Protein AF-A0A662GHU5-F1 (afdb_monomer)

Nearest PDB structures (foldseek):
  5odr-assembly1_A  TM=9.672E-01  e=9.148E-33  Methanothermococcus thermolithotrophicus DSM 2095
  7bke-assembly1_a  TM=9.612E-01  e=6.050E-29  Methanospirillum hungatei JF-1
  7bkd-assembly1_a  TM=9.525E-01  e=3.594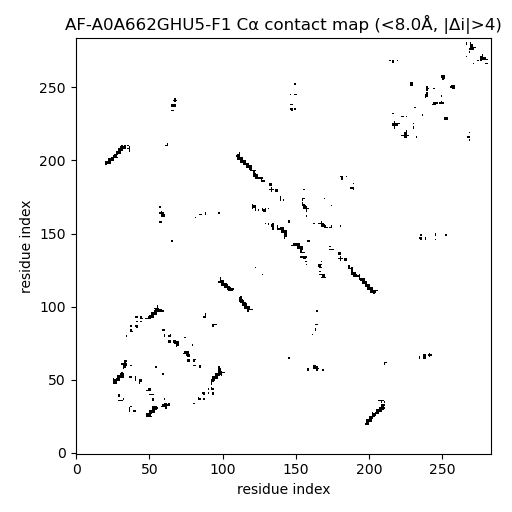E-27  Methanospirillum hungatei JF-1
  1vrq-assembly1_A  TM=7.433E-01  e=7.687E-07  Corynebacterium sp. U-96
  2gah-assembly1_A  TM=7.415E-01  e=1.052E-06  Stenotrophomonas maltophilia

Structure (mmCIF, N/CA/C/O backbone):
data_AF-A0A662GHU5-F1
#
_entry.id   AF-A0A662GHU5-F1
#
loop_
_atom_site.group_PDB
_atom_site.id
_atom_site.type_symbol
_atom_site.label_atom_id
_atom_site.label_alt_id
_atom_site.label_comp_id
_atom_site.label_asym_id
_atom_site.label_entity_id
_atom_site.label_seq_id
_atom_site.pdbx_PDB_ins_code
_atom_site.Cartn_x
_atom_site.Cartn_y
_atom_site.Cartn_z
_atom_site.occupancy
_atom_site.B_iso_or_equiv
_atom_site.auth_seq_id
_atom_site.auth_comp_id
_atom_site.auth_asym_id
_atom_site.auth_atom_id
_atom_site.pdbx_PDB_model_num
ATOM 1 N N . MET A 1 1 ? -70.897 19.457 32.099 1.00 35.72 1 MET A N 1
ATOM 2 C CA . MET A 1 1 ? -71.235 20.567 31.190 1.00 35.72 1 MET A CA 1
ATOM 3 C C . MET A 1 1 ? -69.920 21.210 30.793 1.00 35.72 1 MET A C 1
ATOM 5 O O . MET A 1 1 ? -69.272 21.729 31.679 1.00 35.72 1 MET A O 1
ATOM 9 N N . PHE A 1 2 ? -69.531 21.021 29.527 1.00 29.91 2 PHE A N 1
ATOM 10 C CA . PHE A 1 2 ? -68.601 21.801 28.696 1.00 29.91 2 PHE A CA 1
ATOM 11 C C . PHE A 1 2 ? -67.247 22.280 29.292 1.00 29.91 2 PHE A C 1
ATOM 13 O O . PHE A 1 2 ? -67.211 22.864 30.355 1.00 29.91 2 PHE A O 1
ATOM 20 N N . SER A 1 3 ? -66.064 22.183 28.680 1.00 26.23 3 SER A N 1
ATOM 21 C CA . SER A 1 3 ? -65.610 21.941 27.303 1.00 26.23 3 SER A CA 1
ATOM 22 C C . SER A 1 3 ? -64.493 22.958 27.022 1.00 26.23 3 SER A C 1
ATOM 24 O O . SER A 1 3 ? -64.678 24.145 27.259 1.00 26.23 3 SER A O 1
ATOM 26 N N . LEU A 1 4 ? -63.410 22.469 26.413 1.00 28.84 4 LEU A N 1
ATOM 27 C CA . LEU A 1 4 ? -62.528 23.169 25.468 1.00 28.84 4 LEU A CA 1
ATOM 28 C C . LEU A 1 4 ? -61.639 24.315 25.986 1.00 28.84 4 LEU A C 1
ATOM 30 O O . LEU A 1 4 ? -62.011 25.482 25.966 1.00 28.84 4 LEU A O 1
ATOM 34 N N . TYR A 1 5 ? -60.366 23.977 26.209 1.00 27.11 5 TYR A N 1
ATOM 35 C CA . TYR A 1 5 ? -59.253 24.830 25.784 1.00 27.11 5 TYR A CA 1
ATOM 36 C C . TYR A 1 5 ? -58.384 24.063 24.773 1.00 27.11 5 TYR A C 1
ATOM 38 O O . TYR A 1 5 ? -57.754 23.057 25.087 1.00 27.11 5 TYR A O 1
ATOM 46 N N . LYS A 1 6 ? -58.399 24.542 23.532 1.00 30.05 6 LYS A N 1
ATOM 47 C CA . LYS A 1 6 ? -57.459 24.305 22.422 1.00 30.05 6 LYS A CA 1
ATOM 48 C C . LYS A 1 6 ? -57.618 25.523 21.489 1.00 30.05 6 LYS A C 1
ATOM 50 O O . LYS A 1 6 ? -58.703 26.099 21.479 1.00 30.05 6 LYS A O 1
ATOM 55 N N . PRO A 1 7 ? -56.701 25.797 20.551 1.00 47.34 7 PRO A N 1
ATOM 56 C CA . PRO A 1 7 ? -55.232 25.726 20.590 1.00 47.34 7 PRO A CA 1
ATOM 57 C C . PRO A 1 7 ? -54.607 26.976 19.915 1.00 47.34 7 PRO A C 1
ATOM 59 O O . PRO A 1 7 ? -55.284 27.630 19.137 1.00 47.34 7 PRO A O 1
ATOM 62 N N . ILE A 1 8 ? -53.305 27.250 20.059 1.00 30.28 8 ILE A N 1
ATOM 63 C CA . ILE A 1 8 ? -52.526 27.830 18.942 1.00 30.28 8 ILE A CA 1
ATOM 64 C C . ILE A 1 8 ? -51.157 27.148 18.921 1.00 30.28 8 ILE A C 1
ATOM 66 O O . ILE A 1 8 ? -50.312 27.356 19.786 1.00 30.28 8 ILE A O 1
ATOM 70 N N . TYR A 1 9 ? -50.988 26.283 17.925 1.00 30.25 9 TYR A N 1
ATOM 71 C CA . TYR A 1 9 ? -49.719 25.699 17.522 1.00 30.25 9 TYR A CA 1
ATOM 72 C C . TYR A 1 9 ? -48.946 26.736 16.700 1.00 30.25 9 TYR A C 1
ATOM 74 O O . TYR A 1 9 ? -49.426 27.159 15.653 1.00 30.25 9 TYR A O 1
ATOM 82 N N . SER A 1 10 ? -47.726 27.071 17.110 1.00 27.69 10 SER A N 1
ATOM 83 C CA . SER A 1 10 ? -46.693 27.562 16.194 1.00 27.69 10 SER A CA 1
ATOM 84 C C . SER A 1 10 ? -45.567 26.535 16.178 1.00 27.69 10 SER A C 1
ATOM 86 O O . SER A 1 10 ? -44.642 26.558 16.987 1.00 27.69 10 SER A O 1
ATOM 88 N N . ILE A 1 11 ? -45.722 25.570 15.280 1.00 32.91 11 ILE A N 1
ATOM 89 C CA . ILE A 1 11 ? -44.720 24.569 14.948 1.00 32.91 11 ILE A CA 1
ATOM 90 C C . ILE A 1 11 ? -43.638 25.276 14.123 1.00 32.91 11 ILE A C 1
ATOM 92 O O . ILE A 1 11 ? -43.884 25.660 12.982 1.00 32.91 11 ILE A O 1
ATOM 96 N N . ILE A 1 12 ? -42.441 25.428 14.687 1.00 29.89 12 ILE A N 1
ATOM 97 C CA . ILE A 1 12 ? -41.233 25.758 13.927 1.00 29.89 12 ILE A CA 1
ATOM 98 C C . ILE A 1 12 ? -40.472 24.446 13.738 1.00 29.89 12 ILE A C 1
ATOM 100 O O . ILE A 1 12 ? -39.812 23.949 14.648 1.00 29.89 12 ILE A O 1
ATOM 104 N N . TRP A 1 13 ? -40.610 23.861 12.547 1.00 25.66 13 TRP A N 1
ATOM 105 C CA . TRP A 1 13 ? -39.767 22.764 12.078 1.00 25.66 13 TRP A CA 1
ATOM 106 C C . TRP A 1 13 ? -38.363 23.309 11.807 1.00 25.66 13 TRP A C 1
ATOM 108 O O . TRP A 1 13 ? -38.078 23.803 10.717 1.00 25.66 13 TRP A O 1
ATOM 118 N N . VAL A 1 14 ? -37.464 23.219 12.787 1.00 28.88 14 VAL A N 1
ATOM 119 C CA . VAL A 1 14 ? -36.028 23.319 12.507 1.00 28.88 14 VAL A CA 1
ATOM 120 C C . VAL A 1 14 ? -35.615 21.995 11.871 1.00 28.88 14 VAL A C 1
ATOM 122 O O . VAL A 1 14 ? -35.465 20.982 12.552 1.00 28.88 14 VAL A O 1
ATOM 125 N N . PHE A 1 15 ? -35.481 22.002 10.544 1.00 30.55 15 PHE A N 1
ATOM 126 C CA . PHE A 1 15 ? -34.864 20.930 9.766 1.00 30.55 15 PHE A CA 1
ATOM 127 C C . PHE A 1 15 ? -33.426 20.722 10.256 1.00 30.55 15 PHE A C 1
ATOM 129 O O . PHE A 1 15 ? -32.483 21.368 9.798 1.00 30.55 15 PHE A O 1
ATOM 136 N N . LYS A 1 16 ? -33.249 19.814 11.216 1.00 28.16 16 LYS A N 1
ATOM 137 C CA . LYS A 1 16 ? -31.940 19.280 11.569 1.00 28.16 16 LYS A CA 1
ATOM 138 C C . LYS A 1 16 ? -31.568 18.313 10.450 1.00 28.16 16 LYS A C 1
ATOM 140 O O . LYS A 1 16 ? -32.104 17.212 10.370 1.00 28.16 16 LYS A O 1
ATOM 145 N N . TRP A 1 17 ? -30.696 18.760 9.551 1.00 29.91 17 TRP A N 1
ATOM 146 C CA . TRP A 1 17 ? -29.981 17.884 8.632 1.00 29.91 17 TRP A CA 1
ATOM 147 C C . TRP A 1 17 ? -29.150 16.916 9.477 1.00 29.91 17 TRP A C 1
ATOM 149 O O . TRP A 1 17 ? -28.044 17.233 9.904 1.00 29.91 17 TRP A O 1
ATOM 159 N N . VAL A 1 18 ? -29.722 15.758 9.799 1.00 30.73 18 VAL A N 1
ATOM 160 C CA . VAL A 1 18 ? -29.000 14.661 10.435 1.00 30.73 18 VAL A CA 1
ATOM 161 C C . VAL A 1 18 ? -28.178 14.003 9.334 1.00 30.73 18 VAL A C 1
ATOM 163 O O . VAL A 1 18 ? -28.634 13.083 8.660 1.00 30.73 18 VAL A O 1
ATOM 166 N N . PHE A 1 19 ? -26.961 14.504 9.122 1.00 37.12 19 PHE A N 1
ATOM 167 C CA . PHE A 1 19 ? -25.900 13.628 8.647 1.00 37.12 19 PHE A CA 1
ATOM 168 C C . PHE A 1 19 ? -25.764 12.538 9.710 1.00 37.12 19 PHE A C 1
ATOM 170 O O . PHE A 1 19 ? -25.450 12.830 10.862 1.00 37.12 19 PHE A O 1
ATOM 177 N N . ILE A 1 20 ? -26.101 11.301 9.353 1.00 40.88 20 ILE A N 1
ATOM 178 C CA . ILE A 1 20 ? -25.904 10.138 10.217 1.00 40.88 20 ILE A CA 1
ATOM 179 C C . ILE A 1 20 ? -24.389 9.943 10.323 1.00 40.88 20 ILE A C 1
ATOM 181 O O . ILE A 1 20 ? -23.779 9.276 9.493 1.00 40.88 20 ILE A O 1
ATOM 185 N N . MET A 1 21 ? -23.765 10.606 11.295 1.00 50.09 21 MET A N 1
ATOM 186 C CA . MET A 1 21 ? -22.381 10.351 11.671 1.00 50.09 21 MET A CA 1
ATOM 187 C C . MET A 1 21 ? -22.370 9.046 12.466 1.00 50.09 21 MET A C 1
ATOM 189 O O . MET A 1 21 ? -22.954 8.966 13.544 1.00 50.09 21 MET A O 1
ATOM 193 N N . ASN A 1 22 ? -21.748 8.003 11.918 1.00 61.28 22 ASN A N 1
ATOM 194 C CA . ASN A 1 22 ? -21.471 6.790 12.681 1.00 61.28 22 ASN A CA 1
ATOM 195 C C . ASN A 1 22 ? -20.338 7.103 13.665 1.00 61.28 22 ASN A C 1
ATOM 197 O O . ASN A 1 22 ? -19.181 7.193 13.257 1.00 61.28 22 ASN A O 1
ATOM 201 N N . GLU A 1 23 ? -20.669 7.278 14.941 1.00 74.69 23 GLU A N 1
ATOM 202 C CA . GLU A 1 23 ? -19.679 7.389 16.012 1.00 74.69 23 GLU A CA 1
ATOM 203 C C . GLU A 1 23 ? -19.180 5.993 16.404 1.00 74.69 23 GLU A C 1
ATOM 205 O O . GLU A 1 23 ? -19.959 5.094 16.733 1.00 74.69 23 GLU A O 1
ATOM 210 N N . LEU A 1 24 ? -17.864 5.792 16.340 1.00 89.25 24 LEU A N 1
ATOM 211 C CA . LEU A 1 24 ? -17.202 4.558 16.756 1.00 89.25 24 LEU A CA 1
ATOM 212 C C . LEU A 1 24 ? -16.369 4.822 18.007 1.00 89.25 24 LEU A C 1
ATOM 214 O O . LEU A 1 24 ? -15.546 5.727 18.018 1.00 89.25 24 LEU A O 1
ATOM 218 N N . ILE A 1 25 ? -16.537 3.994 19.038 1.00 92.19 25 ILE A N 1
ATOM 219 C CA . ILE A 1 25 ? -15.783 4.106 20.292 1.00 92.19 25 ILE A CA 1
ATOM 220 C C . ILE A 1 25 ? -14.863 2.895 20.434 1.00 92.19 25 ILE A C 1
ATOM 222 O O . ILE A 1 25 ? -15.327 1.749 20.422 1.00 92.19 25 ILE A O 1
ATOM 226 N N . CYS A 1 26 ? -13.572 3.138 20.637 1.00 96.00 26 CYS A N 1
ATOM 227 C CA . CYS A 1 26 ? -12.569 2.103 20.882 1.00 96.00 26 CYS A CA 1
ATOM 228 C C . CYS A 1 26 ? -11.588 2.509 21.990 1.00 96.00 26 CYS A C 1
ATOM 230 O O . CYS A 1 26 ? -11.608 3.633 22.485 1.00 96.00 26 CYS A O 1
ATOM 232 N N . ASP A 1 27 ? -10.727 1.583 22.408 1.00 97.94 27 ASP A N 1
ATOM 233 C CA . ASP A 1 27 ? -9.691 1.893 23.393 1.00 97.94 27 ASP A CA 1
ATOM 234 C C . ASP A 1 27 ? -8.486 2.551 22.717 1.00 97.94 27 ASP A C 1
ATOM 236 O O . ASP A 1 27 ? -7.998 3.575 23.201 1.00 97.94 27 ASP A O 1
ATOM 240 N N . VAL A 1 28 ? -8.052 2.019 21.569 1.00 98.38 28 VAL A N 1
ATOM 241 C CA . VAL A 1 28 ? -6.885 2.522 20.833 1.00 98.38 28 VAL A CA 1
ATOM 242 C C . VAL A 1 28 ? -7.162 2.604 19.334 1.00 98.38 28 VAL A C 1
ATOM 244 O O . VAL A 1 28 ? -7.702 1.671 18.738 1.00 98.38 28 VAL A O 1
ATOM 247 N N . VAL A 1 29 ? -6.735 3.700 18.709 1.00 98.56 29 VAL A N 1
ATOM 248 C CA . VAL A 1 29 ? -6.634 3.814 17.247 1.00 98.56 29 VAL A CA 1
ATOM 249 C C . VAL A 1 29 ? -5.182 3.652 16.826 1.00 98.56 29 VAL A C 1
ATOM 251 O O . VAL A 1 29 ? -4.293 4.296 17.380 1.00 98.56 29 VAL A O 1
ATOM 254 N N . VAL A 1 30 ? -4.935 2.830 15.812 1.00 98.81 30 VAL A N 1
ATOM 255 C CA . VAL A 1 30 ? -3.625 2.704 15.169 1.00 98.81 30 VAL A CA 1
ATOM 256 C C . VAL A 1 30 ? -3.725 3.271 13.756 1.00 98.81 30 VAL A C 1
ATOM 258 O O . VAL A 1 30 ? -4.559 2.832 12.969 1.00 98.81 30 VAL A O 1
ATOM 261 N N . ILE A 1 31 ? -2.895 4.263 13.431 1.00 98.62 31 ILE A N 1
ATOM 262 C CA . ILE A 1 31 ? -2.877 4.935 12.126 1.00 98.62 31 ILE A CA 1
ATOM 263 C C . ILE A 1 31 ? -1.700 4.407 11.305 1.00 98.62 31 ILE A C 1
ATOM 265 O O . ILE A 1 31 ? -0.553 4.764 11.567 1.00 98.62 31 ILE A O 1
ATOM 269 N N . GLY A 1 32 ? -1.995 3.594 10.294 1.00 98.44 32 GLY A N 1
ATOM 270 C CA . GLY A 1 32 ? -1.039 2.970 9.381 1.00 98.44 32 GLY A CA 1
ATOM 271 C C . GLY A 1 32 ? -1.026 1.448 9.518 1.00 98.44 32 GLY A C 1
ATOM 272 O O . GLY A 1 32 ? -0.595 0.904 10.528 1.00 98.44 32 GLY A O 1
ATOM 273 N N . GLY A 1 33 ? -1.452 0.748 8.472 1.00 98.00 33 GLY A N 1
ATOM 274 C CA . GLY A 1 33 ? -1.543 -0.708 8.369 1.00 98.00 33 GLY A CA 1
ATOM 275 C C . GLY A 1 33 ? -0.278 -1.383 7.840 1.00 98.00 33 GLY A C 1
ATOM 276 O O . GLY A 1 33 ? -0.366 -2.435 7.211 1.00 98.00 33 GLY A O 1
ATOM 277 N N . GLY A 1 34 ? 0.901 -0.793 8.052 1.00 97.81 34 GLY A N 1
ATOM 278 C CA . GLY A 1 34 ? 2.181 -1.469 7.820 1.00 97.81 34 GLY A CA 1
ATOM 279 C C . GLY A 1 34 ? 2.515 -2.475 8.926 1.00 97.81 34 GLY A C 1
ATOM 280 O O . GLY A 1 34 ? 1.799 -2.573 9.918 1.00 97.81 34 GLY A O 1
ATOM 281 N N . ILE A 1 35 ? 3.641 -3.188 8.800 1.00 97.62 35 ILE A N 1
ATOM 282 C CA . ILE A 1 35 ? 4.048 -4.219 9.777 1.00 97.62 35 ILE A CA 1
ATOM 283 C C . ILE A 1 35 ? 4.085 -3.705 11.228 1.00 97.62 35 ILE A C 1
ATOM 285 O O . ILE A 1 35 ? 3.655 -4.410 12.135 1.00 97.62 35 ILE A O 1
ATOM 289 N N . ALA A 1 36 ? 4.511 -2.454 11.442 1.00 98.38 36 ALA A N 1
ATOM 290 C CA . ALA A 1 36 ? 4.537 -1.828 12.763 1.00 98.38 36 ALA A CA 1
ATOM 291 C C . ALA A 1 36 ? 3.129 -1.635 13.352 1.00 98.38 36 ALA A C 1
ATOM 293 O O . ALA A 1 36 ? 2.890 -1.989 14.504 1.00 98.38 36 ALA A O 1
ATOM 294 N N . GLY A 1 37 ? 2.186 -1.108 12.566 1.00 98.56 37 GLY A N 1
ATOM 295 C CA . GLY A 1 37 ? 0.814 -0.892 13.027 1.00 98.56 37 GLY A CA 1
ATOM 296 C C . GLY A 1 37 ? 0.017 -2.187 13.161 1.00 98.56 37 GLY A C 1
ATOM 297 O O . GLY A 1 37 ? -0.765 -2.326 14.099 1.00 98.56 37 GLY A O 1
ATOM 298 N N . ILE A 1 38 ? 0.268 -3.168 12.287 1.00 98.62 38 ILE A N 1
ATOM 299 C CA . ILE A 1 38 ? -0.276 -4.527 12.411 1.00 98.62 38 ILE A CA 1
ATOM 300 C C . ILE A 1 38 ? 0.174 -5.147 13.737 1.00 98.62 38 ILE A C 1
ATOM 302 O O . ILE A 1 38 ? -0.669 -5.597 14.509 1.00 98.62 38 ILE A O 1
ATOM 306 N N . GLN A 1 39 ? 1.478 -5.120 14.035 1.00 98.56 39 GLN A N 1
ATOM 307 C CA . GLN A 1 39 ? 2.011 -5.693 15.272 1.00 98.56 39 GLN A CA 1
ATOM 308 C C . GLN A 1 39 ? 1.461 -4.975 16.511 1.00 98.56 39 GLN A C 1
ATOM 310 O O . GLN A 1 39 ? 0.955 -5.632 17.415 1.00 98.56 39 GLN A O 1
ATOM 315 N N . ALA A 1 40 ? 1.462 -3.637 16.518 1.00 98.69 40 ALA A N 1
ATOM 316 C CA . ALA A 1 40 ? 0.889 -2.857 17.615 1.00 98.69 40 ALA A CA 1
ATOM 317 C C . ALA A 1 40 ? -0.596 -3.185 17.848 1.00 98.69 40 ALA A C 1
ATOM 319 O O . ALA A 1 40 ? -1.036 -3.305 18.990 1.00 98.69 40 ALA A O 1
ATOM 320 N N . SER A 1 41 ? -1.365 -3.362 16.769 1.00 98.75 41 SER A N 1
ATOM 321 C CA . SER A 1 41 ? -2.781 -3.726 16.857 1.00 98.75 41 SER A CA 1
ATOM 322 C C . SER A 1 41 ? -2.973 -5.119 17.447 1.00 98.75 41 SER A C 1
ATOM 324 O O . SER A 1 41 ? -3.828 -5.286 18.310 1.00 98.75 41 SER A O 1
ATOM 326 N N . LEU A 1 42 ? -2.177 -6.100 17.012 1.00 98.75 42 LEU A N 1
ATOM 327 C CA . LEU A 1 42 ? -2.225 -7.470 17.527 1.00 98.75 42 LEU A CA 1
ATOM 328 C C . LEU A 1 42 ? -1.875 -7.528 19.015 1.00 98.75 42 LEU A C 1
ATOM 330 O O . LEU A 1 42 ? -2.619 -8.124 19.789 1.00 98.75 42 LEU A O 1
ATOM 334 N N . ASP A 1 43 ? -0.794 -6.871 19.432 1.00 98.69 43 ASP A N 1
ATOM 335 C CA . ASP A 1 43 ? -0.354 -6.886 20.830 1.00 98.69 43 ASP A CA 1
ATOM 336 C C . ASP A 1 43 ? -1.412 -6.274 21.758 1.00 98.69 43 ASP A C 1
ATOM 338 O O . ASP A 1 43 ? -1.772 -6.869 22.773 1.00 98.69 43 ASP A O 1
ATOM 342 N N . LEU A 1 44 ? -1.982 -5.126 21.377 1.00 98.62 44 LEU A N 1
ATOM 343 C CA . LEU A 1 44 ? -3.061 -4.482 22.132 1.00 98.62 44 LEU A CA 1
ATOM 344 C C . LEU A 1 44 ? -4.338 -5.329 22.159 1.00 98.62 44 LEU A C 1
ATOM 346 O O . LEU A 1 44 ? -4.990 -5.455 23.196 1.00 98.62 44 LEU A O 1
ATOM 350 N N . ALA A 1 45 ? -4.700 -5.926 21.029 1.00 98.44 45 ALA A N 1
ATOM 351 C CA . AL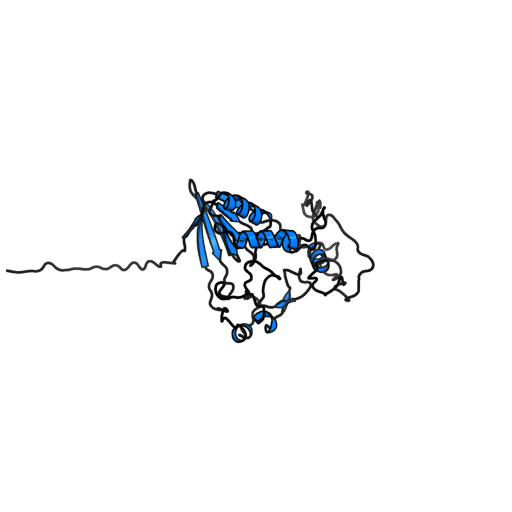A A 1 45 ? -5.910 -6.722 20.917 1.00 98.44 45 ALA A CA 1
ATOM 352 C C . ALA A 1 45 ? -5.829 -8.037 21.710 1.00 98.44 45 ALA A C 1
ATOM 354 O O . ALA A 1 45 ? -6.830 -8.439 22.311 1.00 98.44 45 ALA A O 1
ATOM 355 N N . ASN A 1 46 ? -4.638 -8.643 21.781 1.00 98.31 46 ASN A N 1
ATOM 356 C CA . ASN A 1 46 ? -4.325 -9.799 22.628 1.00 98.31 46 ASN A CA 1
ATOM 357 C C . ASN A 1 46 ? -4.369 -9.457 24.128 1.00 98.31 46 ASN A C 1
ATOM 359 O O . ASN A 1 46 ? -4.655 -10.320 24.955 1.00 98.31 46 ASN A O 1
ATOM 363 N N . MET A 1 47 ? -4.158 -8.188 24.489 1.00 98.06 47 MET A N 1
ATOM 364 C CA . MET A 1 47 ? -4.394 -7.661 25.840 1.00 98.06 47 MET A CA 1
ATOM 365 C C . MET A 1 47 ? -5.868 -7.287 26.096 1.00 98.06 47 MET A C 1
ATOM 367 O O . MET A 1 47 ? -6.175 -6.665 27.111 1.00 98.06 47 MET A O 1
ATOM 371 N N . ASN A 1 48 ? -6.789 -7.676 25.205 1.00 97.62 48 ASN 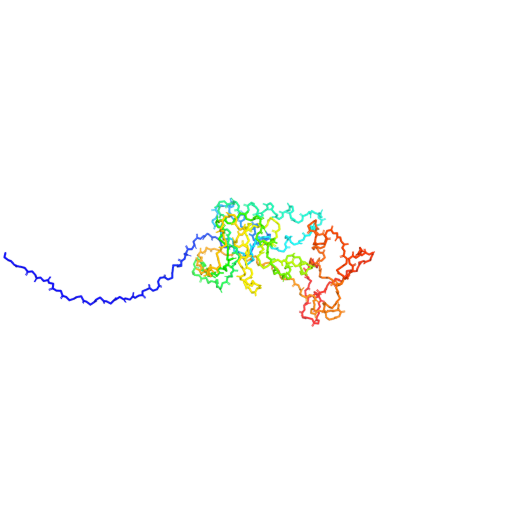A N 1
ATOM 372 C CA . ASN A 1 48 ? -8.226 -7.381 25.253 1.00 97.62 48 ASN A CA 1
ATOM 373 C C . ASN A 1 48 ? -8.615 -5.900 25.093 1.00 97.62 48 ASN A C 1
ATOM 375 O O . ASN A 1 48 ? -9.727 -5.515 25.461 1.00 97.62 48 ASN A O 1
ATOM 379 N N . TYR A 1 49 ? -7.760 -5.065 24.499 1.00 98.25 49 TYR A N 1
ATOM 380 C CA . TYR A 1 49 ? -8.173 -3.723 24.079 1.00 98.25 49 TYR A CA 1
ATOM 381 C C . TYR A 1 49 ? -8.929 -3.772 22.751 1.00 98.25 49 TYR A C 1
ATOM 383 O O . TYR A 1 49 ? -8.553 -4.509 21.839 1.00 98.25 49 TYR A O 1
ATOM 391 N N . ARG A 1 50 ? -9.972 -2.946 22.605 1.00 98.31 50 ARG A N 1
ATOM 392 C CA . ARG A 1 50 ? -10.650 -2.758 21.315 1.00 98.31 50 ARG A CA 1
ATOM 393 C C . ARG A 1 50 ? -9.827 -1.812 20.455 1.00 98.31 50 ARG A C 1
ATOM 395 O O . ARG A 1 50 ? -9.655 -0.645 20.817 1.00 98.31 50 ARG A O 1
ATOM 402 N N . VAL A 1 51 ? -9.358 -2.305 19.316 1.00 98.69 51 VAL A N 1
ATOM 403 C CA . VAL A 1 51 ? -8.470 -1.572 18.414 1.00 98.69 51 VAL A CA 1
ATOM 404 C C . VAL A 1 51 ? -9.174 -1.276 17.097 1.00 98.69 51 VAL A C 1
ATOM 406 O O . VAL A 1 51 ? -9.787 -2.158 16.494 1.00 98.69 51 VAL A O 1
ATOM 409 N N . ILE A 1 52 ? -9.048 -0.040 16.617 1.00 98.69 52 ILE A N 1
ATOM 410 C CA . ILE A 1 52 ? -9.360 0.303 15.227 1.00 98.69 52 ILE A CA 1
ATOM 411 C C . ILE A 1 52 ? -8.047 0.562 14.488 1.00 98.69 52 ILE A C 1
ATOM 413 O O . ILE A 1 52 ? -7.302 1.475 14.843 1.00 98.69 52 ILE A O 1
ATOM 417 N N . LEU A 1 53 ? -7.775 -0.234 13.453 1.00 98.75 53 LEU A N 1
ATOM 418 C CA . LEU A 1 53 ? -6.618 -0.067 12.575 1.00 98.75 53 LEU A CA 1
ATOM 419 C C . LEU A 1 53 ? -7.041 0.692 11.316 1.00 98.75 53 LEU A C 1
ATOM 421 O O . LEU A 1 53 ? -7.848 0.199 10.528 1.00 98.75 53 LEU A O 1
ATOM 425 N N . LEU A 1 54 ? -6.487 1.886 11.131 1.00 98.69 54 LEU A N 1
ATOM 426 C CA . LEU A 1 54 ? -6.758 2.772 10.005 1.00 98.69 54 LEU A CA 1
ATOM 427 C C . LEU A 1 54 ? -5.646 2.660 8.958 1.00 98.69 54 LEU A C 1
ATOM 429 O O . LEU A 1 54 ? -4.476 2.848 9.278 1.00 98.69 54 LEU A O 1
ATOM 433 N N . GLU A 1 55 ? -6.001 2.420 7.698 1.00 98.50 55 GLU A N 1
ATOM 434 C CA . GLU A 1 55 ? -5.059 2.346 6.576 1.00 98.50 55 GLU A CA 1
ATOM 435 C C . GLU A 1 55 ? -5.537 3.206 5.404 1.00 98.50 55 GLU A C 1
ATOM 437 O O . GLU A 1 55 ? -6.683 3.107 4.960 1.00 98.50 55 GLU A O 1
ATOM 442 N N . SER A 1 56 ? -4.651 4.057 4.886 1.00 97.62 56 SER A N 1
ATOM 443 C CA . SER A 1 56 ? -4.994 4.992 3.813 1.00 97.62 56 SER A CA 1
ATOM 444 C C . SER A 1 56 ? -5.111 4.318 2.445 1.00 97.62 56 SER A C 1
ATOM 446 O O . SER A 1 56 ? -5.904 4.743 1.599 1.00 97.62 56 SER A O 1
ATOM 448 N N . SER A 1 57 ? -4.357 3.243 2.239 1.00 97.19 57 SER A N 1
ATOM 449 C CA . SER A 1 57 ? -4.367 2.403 1.045 1.00 97.19 57 SER A CA 1
ATOM 450 C C . SER A 1 57 ? -5.555 1.432 1.056 1.00 97.19 57 SER A C 1
ATOM 452 O O . SER A 1 57 ? -6.170 1.196 2.098 1.00 97.19 57 SER A O 1
ATOM 454 N N . PRO A 1 58 ? -5.893 0.793 -0.078 1.00 97.38 58 PRO A N 1
ATOM 455 C CA . PRO A 1 58 ? -6.993 -0.165 -0.114 1.00 97.38 58 PRO A CA 1
ATOM 456 C C . PRO A 1 58 ? -6.686 -1.529 0.532 1.00 97.38 58 PRO A C 1
ATOM 458 O O . PRO A 1 58 ? -7.538 -2.412 0.501 1.00 97.38 58 PRO A O 1
ATOM 461 N N . SER A 1 59 ? -5.501 -1.727 1.109 1.00 97.69 59 SER A N 1
ATOM 462 C CA . SER A 1 59 ? -5.121 -2.943 1.832 1.00 97.69 59 SER A CA 1
ATOM 463 C C . SER A 1 59 ? -4.064 -2.623 2.879 1.00 97.69 59 SER A C 1
ATOM 465 O O . SER A 1 59 ? -3.216 -1.762 2.646 1.00 97.69 59 SER A O 1
ATOM 467 N N . ILE A 1 60 ? -4.069 -3.368 3.985 1.00 98.19 60 ILE A N 1
ATOM 468 C CA . ILE A 1 60 ? -2.943 -3.405 4.926 1.00 98.19 60 ILE A CA 1
ATOM 469 C C . ILE A 1 60 ? -1.749 -4.163 4.315 1.00 98.19 60 ILE A C 1
ATOM 471 O O . ILE A 1 60 ? -1.876 -4.804 3.269 1.00 98.19 60 ILE A O 1
ATOM 475 N N . GLY A 1 61 ? -0.587 -4.077 4.961 1.00 96.00 61 GLY A N 1
ATOM 476 C CA . GLY A 1 61 ? 0.685 -4.693 4.559 1.00 96.00 61 GLY A CA 1
ATOM 477 C C . GLY A 1 61 ? 1.829 -3.677 4.444 1.00 96.00 61 GLY A C 1
ATOM 478 O O . GLY A 1 61 ? 2.988 -3.999 4.718 1.00 96.00 61 GLY A O 1
ATOM 479 N N . GLY A 1 62 ? 1.507 -2.422 4.112 1.00 95.25 62 GLY A N 1
ATOM 480 C CA . GLY A 1 62 ? 2.472 -1.327 3.984 1.00 95.25 62 GLY A CA 1
ATOM 481 C C . GLY A 1 62 ? 3.574 -1.612 2.959 1.00 95.25 62 GLY A C 1
ATOM 482 O O . GLY A 1 62 ? 3.363 -2.303 1.969 1.00 95.25 62 GLY A O 1
ATOM 483 N N . LYS A 1 63 ? 4.782 -1.084 3.188 1.00 94.44 63 LYS A N 1
ATOM 484 C CA . LYS A 1 63 ? 5.914 -1.272 2.262 1.00 94.44 63 LYS A CA 1
ATOM 485 C C . LYS A 1 63 ? 6.528 -2.673 2.314 1.00 94.44 63 LYS A C 1
ATOM 487 O O . LYS A 1 63 ? 7.153 -3.085 1.349 1.00 94.44 63 LYS A O 1
ATOM 492 N N . MET A 1 64 ? 6.334 -3.424 3.398 1.00 94.25 64 MET A N 1
ATOM 493 C CA . MET A 1 64 ? 6.930 -4.757 3.541 1.00 94.25 64 MET A CA 1
ATOM 494 C C . MET A 1 64 ? 6.391 -5.746 2.499 1.00 94.25 64 MET A C 1
ATOM 496 O O . MET A 1 64 ? 7.153 -6.561 1.992 1.00 94.25 64 MET A O 1
ATOM 500 N N . ILE A 1 65 ? 5.111 -5.636 2.119 1.00 92.62 65 ILE A N 1
ATOM 501 C CA . ILE A 1 65 ? 4.488 -6.527 1.122 1.0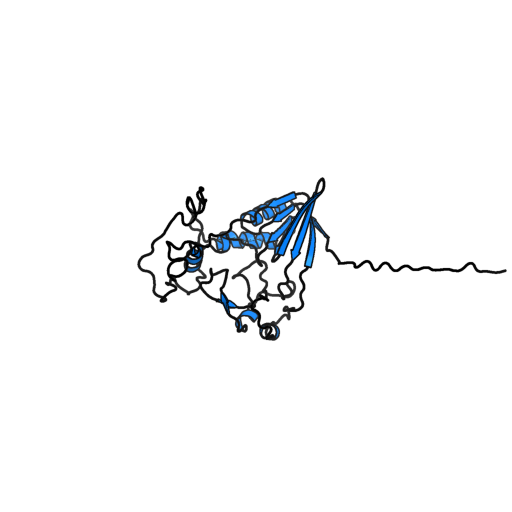0 92.62 65 ILE A CA 1
ATOM 502 C C . ILE A 1 65 ? 5.017 -6.320 -0.306 1.00 92.62 65 ILE A C 1
ATOM 504 O O . ILE A 1 65 ? 4.744 -7.113 -1.206 1.00 92.62 65 ILE A O 1
ATOM 508 N N . LEU A 1 66 ? 5.762 -5.234 -0.513 1.00 91.44 66 LEU A N 1
ATOM 509 C CA . LEU A 1 66 ? 6.389 -4.896 -1.781 1.00 91.44 66 LEU A CA 1
ATOM 510 C C . LEU A 1 66 ? 7.714 -5.638 -1.983 1.00 91.44 66 LEU A C 1
ATOM 512 O O . LEU A 1 66 ? 8.104 -5.867 -3.128 1.00 91.44 66 LEU A O 1
ATOM 516 N N . LEU A 1 67 ? 8.377 -6.016 -0.888 1.00 93.69 67 LEU A N 1
ATOM 517 C CA . LEU A 1 67 ? 9.685 -6.662 -0.891 1.00 93.69 67 LEU A CA 1
ATOM 518 C C . LEU A 1 67 ? 9.585 -8.116 -1.370 1.00 93.69 67 LEU A C 1
ATOM 520 O O . LEU A 1 67 ? 8.582 -8.799 -1.156 1.00 93.69 67 LEU A O 1
ATOM 524 N N . SER A 1 68 ? 10.647 -8.613 -1.994 1.00 94.12 68 SER A N 1
ATOM 525 C CA . SER A 1 68 ? 10.816 -10.034 -2.296 1.00 94.12 68 SER A CA 1
ATOM 526 C C . SER A 1 68 ? 11.235 -10.796 -1.039 1.00 94.12 68 SER A C 1
ATOM 528 O O . SER A 1 68 ? 10.576 -11.753 -0.611 1.00 94.12 68 SER A O 1
ATOM 530 N N . LYS A 1 69 ? 12.313 -10.329 -0.401 1.00 95.06 69 LYS A N 1
ATOM 531 C CA . LYS A 1 69 ? 12.921 -10.947 0.779 1.00 95.06 69 LYS A CA 1
ATOM 532 C C . LYS A 1 69 ? 13.305 -9.908 1.826 1.00 95.06 69 LYS A C 1
ATOM 534 O O . LYS A 1 69 ? 13.389 -8.722 1.531 1.00 95.06 69 LYS A O 1
ATOM 539 N N . THR A 1 70 ? 13.567 -10.361 3.047 1.00 95.19 70 THR A N 1
ATOM 540 C CA . THR A 1 70 ? 14.003 -9.509 4.158 1.00 95.19 70 THR A CA 1
ATOM 541 C C . THR A 1 70 ? 15.361 -9.946 4.686 1.00 95.19 70 THR A C 1
ATOM 543 O O . THR A 1 70 ? 15.564 -11.112 5.018 1.00 95.19 70 THR A O 1
ATOM 546 N N . PHE A 1 71 ? 16.304 -9.013 4.784 1.00 94.62 71 PHE A N 1
ATOM 547 C CA . PHE A 1 71 ? 17.591 -9.254 5.437 1.00 94.62 71 PHE A CA 1
ATOM 548 C C . PHE A 1 71 ? 17.427 -9.263 6.974 1.00 94.62 71 PHE A C 1
ATOM 550 O O . PHE A 1 71 ? 16.481 -8.665 7.487 1.00 94.62 71 PHE A O 1
ATOM 557 N N . PRO A 1 72 ? 18.341 -9.900 7.733 1.00 95.56 72 PRO A N 1
ATOM 558 C CA . PRO A 1 72 ? 19.511 -10.661 7.281 1.00 95.56 72 PRO A CA 1
ATOM 559 C C . PRO A 1 72 ? 19.205 -12.124 6.927 1.00 95.56 72 PRO A C 1
ATOM 561 O O . PRO A 1 72 ? 20.048 -12.791 6.339 1.00 95.56 72 PRO A O 1
ATOM 564 N N . THR A 1 73 ? 18.023 -12.627 7.277 1.00 96.31 73 THR A N 1
ATOM 565 C CA . THR A 1 73 ? 17.672 -14.051 7.163 1.00 96.31 73 THR A CA 1
ATOM 566 C C . THR A 1 73 ? 17.332 -14.489 5.739 1.00 96.31 73 THR A C 1
ATOM 568 O O . THR A 1 73 ? 17.395 -15.676 5.434 1.00 96.31 73 THR A O 1
ATOM 571 N N . LEU A 1 74 ? 17.025 -13.539 4.847 1.00 94.12 74 LEU A N 1
ATOM 572 C CA . LEU A 1 74 ? 16.599 -13.771 3.460 1.00 94.12 74 LEU A CA 1
ATOM 573 C C . LEU A 1 74 ? 15.289 -14.564 3.344 1.00 94.12 74 LEU A C 1
ATOM 575 O O . LEU A 1 74 ? 15.025 -15.200 2.310 1.00 94.12 74 LEU A O 1
ATOM 579 N N . ASP A 1 75 ? 14.464 -14.472 4.386 1.00 95.56 75 ASP A N 1
ATOM 580 C CA . ASP A 1 75 ? 13.090 -14.954 4.387 1.00 95.56 75 ASP A CA 1
ATOM 581 C C . ASP A 1 75 ? 12.258 -14.186 3.363 1.00 95.56 75 ASP A C 1
ATOM 583 O O . ASP A 1 75 ? 12.505 -13.012 3.081 1.00 95.56 75 ASP A O 1
ATOM 587 N N . CYS A 1 76 ? 11.253 -14.843 2.792 1.00 93.62 76 CYS A N 1
ATOM 588 C CA . CYS A 1 76 ? 10.293 -14.170 1.927 1.00 93.62 76 CYS A CA 1
ATOM 589 C C . CYS A 1 76 ? 9.456 -13.179 2.748 1.00 93.62 76 CYS A C 1
ATOM 591 O O . CYS A 1 76 ? 8.853 -13.555 3.756 1.00 93.62 76 CYS A O 1
ATOM 593 N N . ALA A 1 77 ? 9.371 -11.928 2.289 1.00 94.31 77 ALA A N 1
ATOM 594 C CA . ALA A 1 77 ? 8.670 -10.875 3.020 1.00 94.31 77 ALA A CA 1
ATOM 595 C C . ALA A 1 77 ? 7.178 -11.197 3.204 1.00 94.31 77 ALA A C 1
ATOM 597 O O . ALA A 1 77 ? 6.640 -11.053 4.303 1.00 94.31 77 ALA A O 1
ATOM 598 N N . SER A 1 78 ? 6.521 -11.709 2.158 1.00 92.88 78 SER A N 1
ATOM 599 C CA . SER A 1 78 ? 5.120 -12.142 2.215 1.00 92.88 78 SER A CA 1
ATOM 600 C C . SER A 1 78 ? 4.904 -13.307 3.184 1.00 92.88 78 SER A C 1
ATOM 602 O O . SER A 1 78 ? 3.886 -13.332 3.869 1.00 92.88 78 SER A O 1
ATOM 604 N N . CYS A 1 79 ? 5.865 -14.230 3.316 1.00 93.62 79 CYS A N 1
ATOM 605 C CA . CYS A 1 79 ? 5.763 -15.342 4.269 1.00 93.62 79 CYS A CA 1
ATOM 606 C C . CYS A 1 79 ? 5.716 -14.873 5.729 1.00 93.62 79 CYS A C 1
ATOM 608 O O . CYS A 1 79 ? 5.170 -15.581 6.568 1.00 93.62 79 CYS A O 1
ATOM 610 N N . ILE A 1 80 ? 6.253 -13.689 6.034 1.00 94.44 80 ILE A N 1
ATOM 611 C CA . ILE A 1 80 ? 6.191 -13.091 7.373 1.00 94.44 80 ILE A CA 1
ATOM 612 C C . ILE A 1 80 ? 4.983 -12.154 7.488 1.00 94.44 80 ILE A C 1
ATOM 614 O O . ILE A 1 80 ? 4.234 -12.208 8.463 1.00 94.44 80 ILE A O 1
ATOM 618 N N . ALA A 1 81 ? 4.777 -11.291 6.491 1.00 94.81 81 ALA A N 1
ATOM 619 C CA . ALA A 1 81 ? 3.769 -10.240 6.546 1.00 94.81 81 ALA A CA 1
ATOM 620 C C . ALA A 1 81 ? 2.338 -10.776 6.398 1.00 94.81 81 ALA A C 1
ATOM 622 O O . ALA A 1 81 ? 1.458 -10.390 7.164 1.00 94.81 81 ALA A O 1
ATOM 623 N N . THR A 1 82 ? 2.083 -11.676 5.444 1.00 95.06 82 THR A N 1
ATOM 624 C CA . THR A 1 82 ? 0.723 -12.138 5.132 1.00 95.06 82 THR A CA 1
ATOM 625 C C . THR A 1 82 ? 0.065 -12.905 6.286 1.00 95.06 82 THR A C 1
ATOM 627 O O . THR A 1 82 ? -1.101 -12.616 6.561 1.00 95.06 82 THR A O 1
ATOM 630 N N . PRO A 1 83 ? 0.755 -13.799 7.031 1.00 96.44 83 PRO A N 1
ATOM 631 C CA . PRO A 1 83 ? 0.171 -14.412 8.225 1.00 96.44 83 PRO A CA 1
ATOM 632 C C . PRO A 1 83 ? -0.233 -13.386 9.287 1.00 96.44 83 PRO A C 1
ATOM 634 O O . PRO A 1 83 ? -1.325 -13.487 9.835 1.00 96.44 83 PRO A O 1
ATOM 637 N N . ARG A 1 84 ? 0.590 -12.353 9.520 1.00 97.38 84 ARG A N 1
ATOM 638 C CA . ARG A 1 84 ? 0.269 -11.261 10.457 1.00 97.38 84 ARG A CA 1
ATOM 639 C C . ARG A 1 84 ? -0.908 -10.416 9.982 1.00 97.38 84 ARG A C 1
ATOM 641 O O . ARG A 1 84 ? -1.752 -10.031 10.785 1.00 97.38 84 ARG A O 1
ATOM 648 N N . MET A 1 85 ? -0.993 -10.145 8.679 1.00 97.88 85 MET A N 1
ATOM 649 C CA . MET A 1 85 ? -2.148 -9.466 8.091 1.00 97.88 85 MET A CA 1
ATOM 650 C C . MET A 1 85 ? -3.429 -10.287 8.293 1.00 97.88 85 MET A C 1
ATOM 652 O O . MET A 1 85 ? -4.450 -9.722 8.672 1.00 97.88 85 MET A O 1
ATOM 656 N N . ALA A 1 86 ? -3.377 -11.605 8.070 1.00 97.38 86 ALA A N 1
ATOM 657 C CA . ALA A 1 86 ? -4.520 -12.499 8.249 1.00 97.38 86 ALA A CA 1
ATOM 658 C C . ALA A 1 86 ? -4.937 -12.610 9.724 1.00 97.38 86 ALA A C 1
ATOM 660 O O . ALA A 1 86 ? -6.119 -12.477 10.033 1.00 97.38 86 ALA A O 1
ATOM 661 N N . GLU A 1 87 ? -3.971 -12.779 10.631 1.00 97.75 87 GLU A N 1
ATOM 662 C CA . GLU A 1 87 ? -4.186 -12.758 12.082 1.00 97.75 87 GLU A CA 1
ATOM 663 C C . GLU A 1 87 ? -4.902 -11.466 12.495 1.00 97.75 87 GLU A C 1
ATOM 665 O O . GLU A 1 87 ? -5.939 -11.509 13.149 1.00 97.75 87 GLU A O 1
ATOM 670 N N . CYS A 1 88 ? -4.411 -10.317 12.021 1.00 97.56 88 CYS A N 1
ATOM 671 C CA . CYS A 1 88 ? -4.990 -9.010 12.313 1.00 97.56 88 CYS A CA 1
ATOM 672 C C . CYS A 1 88 ? -6.409 -8.852 11.741 1.00 97.56 88 CYS A C 1
ATOM 674 O O . CYS A 1 88 ? -7.291 -8.338 12.424 1.00 97.56 88 CYS A O 1
ATOM 676 N N . ALA A 1 89 ? -6.653 -9.329 10.516 1.00 96.62 89 ALA A N 1
ATOM 677 C CA . ALA A 1 89 ? -7.951 -9.225 9.847 1.00 96.62 89 ALA A CA 1
ATOM 678 C C . ALA A 1 89 ? -9.043 -10.110 10.462 1.00 96.62 89 ALA A C 1
ATOM 680 O O . ALA A 1 89 ? -10.224 -9.783 10.348 1.00 96.62 89 ALA A O 1
ATOM 681 N N . HIS A 1 90 ? -8.662 -11.214 11.104 1.00 96.44 90 HIS A N 1
ATOM 682 C CA . HIS A 1 90 ? -9.594 -12.149 11.734 1.00 96.44 90 HIS A CA 1
ATOM 683 C C . HIS A 1 90 ? -9.667 -12.009 13.259 1.00 96.44 90 HIS A C 1
ATOM 685 O O . HIS A 1 90 ? -10.432 -12.731 13.901 1.00 96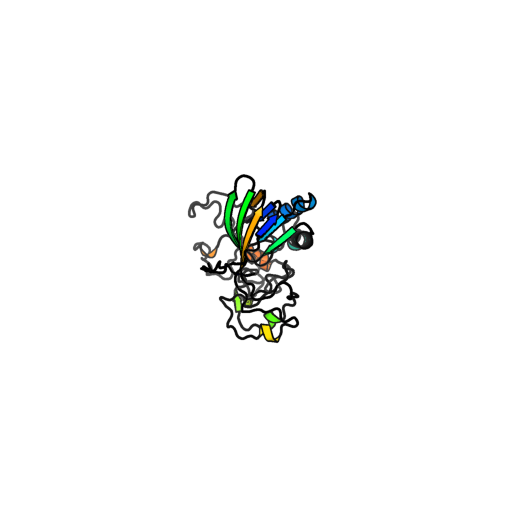.44 90 HIS A O 1
ATOM 691 N N . HIS A 1 91 ? -8.909 -11.085 13.853 1.00 98.31 91 HIS A N 1
ATOM 692 C CA . HIS A 1 91 ? -8.906 -10.894 15.296 1.00 98.31 91 HIS A CA 1
ATOM 693 C C . HIS A 1 91 ? -10.211 -10.221 15.775 1.00 98.31 91 HIS A C 1
ATOM 695 O O . HIS A 1 91 ? -10.541 -9.130 15.307 1.00 98.31 91 HIS A O 1
ATOM 701 N N . PRO A 1 92 ? -10.937 -10.782 16.763 1.00 97.56 92 PRO A N 1
ATOM 702 C CA . PRO A 1 92 ? -12.254 -10.278 17.180 1.00 97.56 92 PRO A CA 1
ATOM 703 C C . PRO A 1 92 ? -12.221 -8.864 17.782 1.00 97.56 92 PRO A C 1
ATOM 705 O O . PRO A 1 92 ? -13.192 -8.121 17.671 1.00 97.56 92 PRO A O 1
ATOM 708 N N . ASN A 1 93 ? -11.100 -8.477 18.400 1.00 98.06 93 ASN A N 1
ATOM 709 C CA . ASN A 1 93 ? -10.921 -7.146 18.995 1.00 98.06 93 ASN A CA 1
ATOM 710 C C . ASN A 1 93 ? -10.328 -6.097 18.036 1.00 98.06 93 ASN A C 1
ATOM 712 O O . ASN A 1 93 ? -10.074 -4.973 18.470 1.00 98.06 93 ASN A O 1
ATOM 716 N N . ILE A 1 94 ? -10.084 -6.436 16.763 1.00 98.50 94 ILE A N 1
ATOM 717 C CA . ILE A 1 94 ? -9.512 -5.507 15.780 1.00 98.50 94 ILE A CA 1
ATOM 718 C C . ILE A 1 94 ? -10.538 -5.224 14.689 1.00 98.50 94 ILE A C 1
ATOM 720 O O . ILE A 1 94 ? -10.995 -6.120 13.986 1.00 98.50 94 ILE A O 1
ATOM 724 N N . LYS A 1 95 ? -10.862 -3.945 14.498 1.00 97.94 95 LYS A N 1
ATOM 725 C CA . LYS A 1 95 ? -11.626 -3.475 13.343 1.00 97.94 95 LYS A CA 1
ATOM 726 C C . LYS A 1 95 ? -10.687 -2.777 12.370 1.00 97.94 95 LYS A C 1
ATOM 728 O O . LYS A 1 95 ? -10.173 -1.700 12.664 1.00 97.94 95 LYS A O 1
ATOM 733 N N . ILE A 1 96 ? -10.493 -3.370 11.198 1.00 98.06 96 ILE A N 1
ATOM 734 C CA . ILE A 1 96 ? -9.698 -2.765 10.127 1.00 98.06 96 ILE A CA 1
ATOM 735 C C . ILE A 1 96 ? -10.589 -1.849 9.288 1.00 98.06 96 ILE A C 1
ATOM 737 O O . ILE A 1 96 ? -11.668 -2.242 8.844 1.00 98.06 96 ILE A O 1
ATOM 741 N N . MET A 1 97 ? -10.119 -0.632 9.034 1.00 97.75 97 MET A N 1
ATOM 742 C CA . MET A 1 97 ? -10.720 0.299 8.089 1.00 97.75 97 MET A CA 1
ATOM 743 C C . MET A 1 97 ? -9.653 0.724 7.089 1.00 97.75 97 MET A C 1
ATOM 745 O O . MET A 1 97 ? -8.619 1.275 7.457 1.00 97.75 97 MET A O 1
ATOM 749 N N . THR A 1 98 ? -9.903 0.440 5.816 1.00 98.19 98 THR A N 1
ATOM 750 C CA . THR A 1 98 ? -8.965 0.708 4.721 1.00 98.19 98 THR A CA 1
ATOM 751 C C . THR A 1 98 ? -9.542 1.739 3.761 1.00 98.19 98 THR A C 1
ATOM 753 O O . THR A 1 98 ? -10.741 2.024 3.790 1.00 98.19 98 THR A O 1
ATOM 756 N N . TYR A 1 99 ? -8.691 2.255 2.878 1.00 97.94 99 TYR A N 1
ATOM 757 C CA . TYR A 1 99 ? -9.050 3.201 1.829 1.00 97.94 99 TYR A CA 1
ATOM 758 C C . TYR A 1 99 ? -9.711 4.473 2.372 1.00 97.94 99 TYR A C 1
ATOM 760 O O . TYR A 1 99 ? -10.829 4.844 2.016 1.00 97.94 99 TYR A O 1
ATOM 768 N N . LEU A 1 100 ? -9.010 5.142 3.281 1.00 97.69 100 LEU A N 1
ATOM 769 C CA . LEU A 1 100 ? -9.503 6.332 3.968 1.00 97.69 100 LEU A CA 1
ATOM 770 C C . LEU A 1 100 ? -8.438 7.426 4.060 1.00 97.69 100 LEU A C 1
ATOM 772 O O . LEU A 1 100 ? -7.282 7.248 3.685 1.00 97.69 100 LEU A O 1
ATOM 776 N N . GLN A 1 101 ? -8.833 8.581 4.571 1.00 97.12 101 GLN A N 1
ATOM 777 C CA . GLN A 1 101 ? -7.930 9.655 4.953 1.00 97.12 101 GLN A CA 1
ATOM 778 C C . GLN A 1 101 ? -8.279 10.124 6.362 1.00 97.12 101 GLN A C 1
ATOM 780 O O . GLN A 1 101 ? -9.444 10.381 6.655 1.00 97.12 101 GLN A O 1
ATOM 785 N N . VAL A 1 102 ? -7.273 10.258 7.225 1.00 97.50 102 VAL A N 1
ATOM 786 C CA . VAL A 1 102 ? -7.430 10.949 8.509 1.00 97.50 102 VAL A CA 1
ATOM 787 C C . VAL A 1 102 ? -7.414 12.451 8.233 1.00 97.50 102 VAL A C 1
ATOM 789 O O . VAL A 1 102 ? -6.469 12.955 7.630 1.00 97.50 102 VAL A O 1
ATOM 792 N N . VAL A 1 103 ? -8.480 13.147 8.623 1.00 97.56 103 VAL A N 1
ATOM 793 C CA . VAL A 1 103 ? -8.655 14.592 8.404 1.00 97.56 103 VAL A CA 1
ATOM 794 C C . VAL A 1 103 ? -8.156 15.385 9.596 1.00 97.56 103 VAL A C 1
ATOM 796 O O . VAL A 1 103 ? -7.440 16.365 9.421 1.00 97.56 103 VAL A O 1
ATOM 799 N N . SER A 1 104 ? -8.536 14.963 10.799 1.00 97.38 104 SER A N 1
ATOM 800 C CA . SER A 1 104 ? -8.092 15.591 12.036 1.00 97.38 104 SER A CA 1
ATOM 801 C C . SER A 1 104 ? -7.911 14.557 13.139 1.00 97.38 104 SER A C 1
ATOM 803 O O . SER A 1 104 ? -8.503 13.472 13.117 1.00 97.38 104 SER A O 1
ATOM 805 N N . LEU A 1 105 ? -7.039 14.907 14.079 1.00 97.19 105 LEU A N 1
ATOM 806 C CA . LEU A 1 105 ? -6.788 14.189 15.317 1.00 97.19 105 LEU A CA 1
ATOM 807 C C . LEU A 1 105 ? -6.737 15.248 16.410 1.00 97.19 105 LEU A C 1
ATOM 809 O O . LEU A 1 105 ? -5.758 15.984 16.531 1.00 97.19 105 LEU A O 1
ATOM 813 N N . ASP A 1 106 ? -7.805 15.314 17.191 1.00 97.25 106 ASP A N 1
ATOM 814 C CA . ASP A 1 106 ? -8.022 16.351 18.185 1.00 97.25 106 ASP A CA 1
ATOM 815 C C . ASP A 1 106 ? -8.028 15.725 19.580 1.00 97.25 106 ASP A C 1
ATOM 817 O O . ASP A 1 106 ? -8.756 14.773 19.863 1.00 97.25 106 ASP A O 1
ATOM 821 N N . LYS A 1 107 ? -7.198 16.245 20.488 1.00 95.38 107 LYS A N 1
ATOM 822 C CA . LYS A 1 107 ? -7.181 15.778 21.879 1.00 95.38 107 LYS A CA 1
ATOM 823 C C . LYS A 1 107 ? -8.337 16.414 22.655 1.00 95.38 107 LYS A C 1
ATOM 825 O O . LYS A 1 107 ? -8.442 17.637 22.732 1.00 95.38 107 LYS A O 1
ATOM 830 N N . ARG A 1 108 ? -9.162 15.587 23.295 1.00 91.69 108 ARG A N 1
ATOM 831 C CA . ARG A 1 108 ? -10.304 15.977 24.130 1.00 91.69 108 ARG A CA 1
ATOM 832 C C . ARG A 1 108 ? -10.073 15.494 25.557 1.00 91.69 108 ARG A C 1
ATOM 834 O O . ARG A 1 108 ? -10.365 14.352 25.854 1.00 91.69 108 ARG A O 1
ATOM 841 N N . ASN A 1 109 ? -9.576 16.333 26.467 1.00 88.69 109 ASN A N 1
ATOM 842 C CA . ASN A 1 109 ? -9.314 15.954 27.869 1.00 88.69 109 ASN A CA 1
ATOM 843 C C . ASN A 1 109 ? -8.597 14.583 28.012 1.00 88.69 109 ASN A C 1
ATOM 845 O O . ASN A 1 109 ? -7.374 14.521 27.863 1.00 88.69 109 ASN A O 1
ATOM 849 N N . ASN A 1 110 ? -9.364 13.508 28.255 1.00 91.25 110 ASN A N 1
ATOM 850 C CA . ASN A 1 110 ? -8.910 12.124 28.455 1.00 91.25 110 ASN A CA 1
ATOM 851 C C . ASN A 1 110 ? -9.143 11.182 27.251 1.00 91.25 110 ASN A C 1
ATOM 853 O O . ASN A 1 110 ? -8.931 9.977 27.376 1.00 91.25 110 ASN A O 1
ATOM 857 N N . SER A 1 111 ? -9.590 11.698 26.110 1.00 95.56 111 SER A N 1
ATOM 858 C CA . SER A 1 111 ? -9.771 10.957 24.863 1.00 95.56 111 SER A CA 1
ATOM 859 C C . SER A 1 111 ? -9.240 11.745 23.662 1.00 95.56 111 SER A C 1
ATOM 861 O O . SER A 1 111 ? -8.738 12.869 23.768 1.00 95.56 111 SER A O 1
ATOM 863 N N . PHE A 1 112 ? -9.289 11.104 22.507 1.00 97.38 112 PHE A N 1
ATOM 864 C CA . PHE A 1 112 ? -8.968 11.640 21.202 1.00 97.38 112 PHE A CA 1
ATOM 865 C C . PHE A 1 112 ? -10.190 11.482 20.317 1.00 97.38 112 PHE A C 1
ATOM 867 O O . PHE A 1 112 ? -10.829 10.432 20.313 1.00 97.38 112 PHE A O 1
ATOM 874 N N . GLU A 1 113 ? -10.465 12.520 19.547 1.00 97.25 113 GLU A N 1
ATOM 875 C CA . GLU A 1 113 ? -11.466 12.540 18.498 1.00 97.25 113 GLU A CA 1
ATOM 876 C C . GLU A 1 113 ? -10.727 12.511 17.158 1.00 97.25 113 GLU A C 1
ATOM 878 O O . GLU A 1 113 ? -9.905 13.380 16.865 1.00 97.25 113 GLU A O 1
ATOM 883 N N . ILE A 1 114 ? -10.963 11.468 16.365 1.00 97.75 114 ILE A N 1
ATOM 884 C CA . ILE A 1 114 ? -10.335 11.266 15.064 1.00 97.75 114 ILE A CA 1
ATOM 885 C C . ILE A 1 114 ? -11.429 11.340 14.009 1.00 97.75 114 ILE A C 1
ATOM 887 O O . ILE A 1 114 ? -12.331 10.501 13.968 1.00 97.75 114 ILE A O 1
ATOM 891 N N . LYS A 1 115 ? -11.328 12.328 13.123 1.00 97.81 115 LYS A N 1
ATOM 892 C CA . LYS A 1 115 ? -12.221 12.462 11.974 1.00 97.81 115 LYS A CA 1
ATOM 893 C C . LYS A 1 115 ? -11.576 11.820 10.758 1.00 97.81 115 LYS A C 1
ATOM 895 O O . LYS A 1 115 ? -10.468 12.196 10.366 1.00 97.81 115 LYS A O 1
ATOM 900 N N . ILE A 1 116 ? -12.274 10.873 10.141 1.00 97.81 116 ILE A N 1
ATOM 901 C CA . ILE A 1 116 ? -11.810 10.192 8.931 1.00 97.81 116 ILE A CA 1
ATOM 902 C C . ILE A 1 116 ? -12.792 10.380 7.776 1.00 97.81 116 ILE A C 1
ATOM 904 O O . ILE A 1 116 ? -14.002 10.491 7.969 1.00 97.81 116 ILE A O 1
ATOM 908 N N . LEU A 1 117 ? -12.256 10.361 6.560 1.00 97.75 117 LEU A N 1
ATOM 909 C CA . LEU A 1 117 ? -13.018 10.293 5.319 1.00 97.75 117 LEU A CA 1
ATOM 910 C C . LEU A 1 117 ? -12.730 8.957 4.650 1.00 97.75 117 LEU A C 1
ATOM 912 O O . LEU A 1 117 ? -11.629 8.728 4.147 1.00 97.75 117 LEU A O 1
ATOM 916 N N . LYS A 1 118 ? -13.716 8.065 4.653 1.00 97.06 118 LYS A N 1
ATOM 917 C CA . LYS A 1 118 ? -13.647 6.785 3.956 1.00 97.06 118 LYS A CA 1
ATOM 918 C C . LYS A 1 118 ? -13.962 7.007 2.481 1.00 97.06 118 LYS A C 1
ATOM 920 O O . LYS A 1 118 ? -15.050 7.470 2.135 1.00 97.06 118 LYS A O 1
ATOM 925 N N . LYS A 1 119 ? -12.999 6.697 1.614 1.00 97.31 119 LYS A N 1
ATOM 926 C CA . LYS A 1 119 ? -13.121 6.883 0.167 1.00 97.31 119 LYS A CA 1
ATOM 927 C C . LYS A 1 119 ? -14.036 5.795 -0.417 1.00 97.31 119 LYS A C 1
ATOM 929 O O . LYS A 1 119 ? -13.987 4.651 0.042 1.00 97.31 119 LYS A O 1
ATOM 934 N N . PRO A 1 120 ? -14.857 6.112 -1.431 1.00 97.31 120 PRO A N 1
ATOM 935 C CA . PRO A 1 120 ? -15.689 5.113 -2.085 1.00 97.31 120 PRO A CA 1
ATOM 936 C C . PRO A 1 120 ? -14.815 4.174 -2.920 1.00 97.31 120 PRO A C 1
ATOM 938 O O . PRO A 1 120 ? -14.083 4.613 -3.803 1.00 97.31 120 PRO A O 1
ATOM 941 N N . ARG A 1 121 ? -14.910 2.866 -2.672 1.00 97.75 121 ARG A N 1
ATOM 942 C CA . ARG A 1 121 ? -14.302 1.838 -3.538 1.00 97.75 121 ARG A CA 1
ATOM 943 C C . ARG A 1 121 ? -15.073 1.659 -4.845 1.00 97.75 121 ARG A C 1
ATOM 945 O O . ARG A 1 121 ? -14.555 1.056 -5.782 1.00 97.75 121 ARG A O 1
ATOM 952 N N . TYR A 1 122 ? -16.316 2.136 -4.878 1.00 98.19 122 TYR A N 1
ATOM 953 C CA . TYR A 1 122 ? -17.338 1.839 -5.880 1.00 98.19 122 TYR A CA 1
ATOM 954 C C . TYR A 1 122 ? -17.644 0.341 -6.011 1.00 98.19 122 TYR A C 1
ATOM 956 O O . TYR A 1 122 ? -18.095 -0.155 -7.048 1.00 98.19 122 TYR A O 1
ATOM 964 N N . VAL A 1 123 ? -17.357 -0.391 -4.937 1.00 98.06 123 VAL A N 1
ATOM 965 C CA . VAL A 1 123 ? -17.556 -1.824 -4.781 1.00 98.06 123 VAL A CA 1
ATOM 966 C C . VAL A 1 123 ? -17.968 -2.053 -3.332 1.00 98.06 123 VAL A C 1
ATOM 968 O O . VAL A 1 123 ? -17.264 -1.659 -2.404 1.00 98.06 123 VAL A O 1
ATOM 971 N N . ASP A 1 124 ? -19.114 -2.693 -3.153 1.00 97.44 124 ASP A N 1
ATOM 972 C CA . ASP A 1 124 ? -19.661 -3.104 -1.871 1.00 97.44 124 ASP A CA 1
ATOM 973 C C . ASP A 1 124 ? -18.765 -4.181 -1.241 1.00 97.44 124 ASP A C 1
ATOM 975 O O . ASP A 1 124 ? -18.710 -5.332 -1.693 1.00 97.44 124 ASP A O 1
ATOM 979 N N . GLU A 1 125 ? -18.057 -3.785 -0.183 1.00 96.00 125 GLU A N 1
ATOM 980 C CA . GLU A 1 125 ? -17.129 -4.634 0.569 1.00 96.00 125 GLU A CA 1
ATOM 981 C C . GLU A 1 125 ? -17.813 -5.867 1.172 1.00 96.00 125 GLU A C 1
ATOM 983 O O . GLU A 1 125 ? -17.167 -6.899 1.316 1.00 96.00 125 GLU A O 1
ATOM 988 N N . SER A 1 126 ? -19.113 -5.796 1.481 1.00 95.88 126 SER A N 1
ATOM 989 C CA . SER A 1 126 ? -19.852 -6.913 2.085 1.00 95.88 126 SER A CA 1
ATOM 990 C C . SER A 1 126 ? -20.223 -8.009 1.083 1.00 95.88 126 SER A C 1
ATOM 992 O O . SER A 1 126 ? -20.452 -9.155 1.469 1.00 95.88 126 SER A O 1
ATOM 994 N N . LYS A 1 127 ? -20.281 -7.668 -0.211 1.00 97.81 127 LYS A N 1
ATOM 995 C CA . LYS A 1 127 ? -20.652 -8.592 -1.293 1.00 97.81 127 LYS A CA 1
ATOM 996 C C . LYS A 1 127 ? -19.452 -9.079 -2.085 1.00 97.81 127 LYS A C 1
ATOM 998 O O . LYS A 1 127 ? -19.510 -10.154 -2.678 1.00 97.81 127 LYS A O 1
ATOM 1003 N N . CYS A 1 128 ? -18.398 -8.273 -2.182 1.00 98.06 128 CYS A N 1
ATOM 1004 C CA . CYS A 1 128 ? -17.250 -8.592 -3.016 1.00 98.06 128 CYS A CA 1
ATOM 1005 C C . CYS A 1 128 ? -16.525 -9.846 -2.515 1.00 98.06 128 CYS A C 1
ATOM 1007 O O . CYS A 1 128 ? -16.079 -9.908 -1.377 1.00 98.06 128 CYS A O 1
ATOM 1009 N N . ILE A 1 129 ? -16.342 -10.818 -3.408 1.00 96.81 129 ILE A N 1
ATOM 1010 C CA . ILE A 1 129 ? -15.621 -12.069 -3.120 1.00 96.81 129 ILE A CA 1
ATOM 1011 C C . ILE A 1 129 ? -14.171 -12.063 -3.630 1.00 96.81 129 ILE A C 1
ATOM 1013 O O . ILE A 1 129 ? -13.536 -13.111 -3.681 1.00 96.81 129 ILE A O 1
ATOM 1017 N N . GLY A 1 130 ? -13.663 -10.920 -4.108 1.00 96.50 130 GLY A N 1
ATOM 1018 C CA . GLY A 1 130 ? -12.265 -10.793 -4.543 1.00 96.50 130 GLY A CA 1
ATOM 1019 C C . GLY A 1 130 ? -11.853 -11.683 -5.728 1.00 96.50 130 GLY A C 1
ATOM 1020 O O . GLY A 1 130 ? -10.686 -12.030 -5.853 1.00 96.50 130 GLY A O 1
ATOM 1021 N N . CYS A 1 131 ? -12.786 -12.074 -6.607 1.00 96.12 131 CYS A N 1
ATOM 1022 C CA . CYS A 1 131 ? -12.516 -13.051 -7.678 1.00 96.12 131 CYS A CA 1
ATOM 1023 C C . CYS A 1 131 ? -11.754 -12.517 -8.908 1.00 96.12 131 CYS A C 1
ATOM 1025 O O . CYS A 1 131 ? -11.407 -13.302 -9.781 1.00 96.12 131 CYS A O 1
ATOM 1027 N N . GLY A 1 132 ? -11.558 -11.201 -9.046 1.00 96.56 132 GLY A N 1
ATOM 1028 C CA . GLY A 1 132 ? -10.749 -10.607 -10.126 1.00 96.56 132 GLY A CA 1
ATOM 1029 C C . GLY A 1 132 ? -11.373 -10.537 -11.533 1.00 96.56 132 GLY A C 1
ATOM 1030 O O . GLY A 1 132 ? -10.903 -9.742 -12.341 1.00 96.56 132 GLY A O 1
ATOM 1031 N N . ARG A 1 133 ? -12.478 -11.245 -11.821 1.00 97.56 133 ARG A N 1
ATOM 1032 C CA . ARG A 1 133 ? -13.145 -11.262 -13.152 1.00 97.56 133 ARG A CA 1
ATOM 1033 C C . ARG A 1 133 ? -13.451 -9.883 -13.740 1.00 97.56 133 ARG A C 1
ATOM 1035 O O . ARG A 1 133 ? -13.469 -9.687 -14.949 1.00 97.56 133 ARG A O 1
ATOM 1042 N N . CYS A 1 134 ? -13.735 -8.914 -12.876 1.00 98.06 134 CYS A N 1
ATOM 1043 C CA . CYS A 1 134 ? -14.022 -7.552 -13.301 1.00 98.06 134 CYS A CA 1
ATOM 1044 C C . CYS A 1 134 ? -12.800 -6.836 -13.897 1.00 98.06 134 CYS A C 1
ATOM 1046 O O . CYS A 1 134 ? -12.965 -6.040 -14.821 1.00 98.06 134 CYS A O 1
ATOM 1048 N N . SER A 1 135 ? -11.598 -7.141 -13.405 1.00 97.75 135 SER A N 1
ATOM 1049 C CA . SER A 1 135 ? -10.339 -6.620 -13.935 1.00 97.75 135 SER A CA 1
ATOM 1050 C C . SER A 1 135 ? -10.064 -7.187 -15.329 1.00 97.75 135 SER A C 1
ATOM 1052 O O . SER A 1 135 ? -9.665 -6.445 -16.217 1.00 97.75 135 SER A O 1
ATOM 1054 N N . GLU A 1 136 ? -10.348 -8.473 -15.560 1.00 97.50 136 GLU A N 1
ATOM 1055 C CA . GLU A 1 136 ? -10.088 -9.160 -16.839 1.00 97.50 136 GLU A CA 1
ATOM 1056 C C . GLU A 1 136 ? -10.805 -8.511 -18.033 1.00 97.50 136 GLU A C 1
ATOM 1058 O O . GLU A 1 136 ? -10.267 -8.473 -19.136 1.00 97.50 136 GLU A O 1
ATOM 1063 N N . VAL A 1 137 ? -12.004 -7.964 -17.813 1.00 98.25 137 VAL A N 1
ATOM 1064 C CA . VAL A 1 137 ? -12.819 -7.332 -18.867 1.00 98.25 137 VAL A CA 1
ATOM 1065 C C . VAL A 1 137 ? -12.647 -5.818 -18.964 1.00 98.25 137 VAL A C 1
ATOM 1067 O O . VAL A 1 137 ? -13.290 -5.175 -19.794 1.00 98.25 137 VAL A O 1
ATOM 1070 N N . CYS A 1 138 ? -11.840 -5.215 -18.092 1.00 98.38 138 CYS A N 1
ATOM 1071 C CA . CYS A 1 138 ? -11.648 -3.774 -18.087 1.00 98.38 138 CYS A CA 1
ATOM 1072 C C . CYS A 1 138 ? -10.725 -3.356 -19.249 1.00 98.38 138 CYS A C 1
ATOM 1074 O O . CYS A 1 138 ? -9.586 -3.823 -19.316 1.00 98.38 138 CYS A O 1
ATOM 1076 N N . PRO A 1 139 ? -11.167 -2.453 -20.147 1.00 98.00 139 PRO A N 1
ATOM 1077 C CA . PRO A 1 139 ? -10.366 -2.050 -21.303 1.00 98.00 139 PRO A CA 1
ATOM 1078 C C . PRO A 1 139 ? -9.302 -0.990 -20.977 1.00 98.00 139 PRO A C 1
ATOM 1080 O O . PRO A 1 139 ? -8.479 -0.680 -21.828 1.00 98.00 139 PRO A O 1
ATOM 1083 N N . VAL A 1 140 ? -9.329 -0.405 -19.776 1.00 98.31 140 VAL A N 1
ATOM 1084 C CA . VAL A 1 140 ? -8.438 0.697 -19.385 1.00 98.31 140 VAL A CA 1
ATOM 1085 C C . VAL A 1 140 ? -7.158 0.150 -18.776 1.00 98.31 140 VAL A C 1
ATOM 1087 O O . VAL A 1 140 ? -7.222 -0.720 -17.909 1.00 98.31 140 VAL A O 1
ATOM 1090 N N . GLU A 1 141 ? -6.019 0.710 -19.170 1.00 97.94 141 GLU A N 1
ATOM 1091 C CA . GLU A 1 141 ? -4.709 0.417 -18.589 1.00 97.94 141 GLU A CA 1
ATOM 1092 C C . GLU A 1 141 ? -4.157 1.643 -17.864 1.00 97.94 141 GLU A C 1
ATOM 1094 O O . GLU A 1 141 ? -4.194 2.754 -18.385 1.00 97.94 141 GLU A O 1
ATOM 1099 N N . VAL A 1 142 ? -3.662 1.429 -16.648 1.00 97.75 142 VAL A N 1
ATOM 1100 C CA . VAL A 1 142 ? -3.116 2.457 -15.750 1.00 97.75 142 VAL A CA 1
ATOM 1101 C C . VAL A 1 142 ? -1.804 1.923 -15.179 1.00 97.75 142 VAL A C 1
ATOM 1103 O O . VAL A 1 142 ? -1.747 0.726 -14.897 1.00 97.75 142 VAL A O 1
ATOM 1106 N N . PRO A 1 143 ? -0.744 2.727 -14.982 1.00 95.56 143 PRO A N 1
ATOM 1107 C CA . PRO A 1 143 ? 0.473 2.252 -14.323 1.00 95.56 143 PRO A CA 1
ATOM 1108 C C . PRO A 1 143 ? 0.166 1.580 -12.976 1.00 95.56 143 PRO A C 1
ATOM 1110 O O . PRO A 1 143 ? -0.528 2.152 -12.141 1.00 95.56 143 PRO A O 1
ATOM 1113 N N . ASN A 1 144 ? 0.659 0.357 -12.762 1.00 95.38 144 ASN A N 1
ATOM 1114 C CA . ASN A 1 144 ? 0.410 -0.364 -11.517 1.00 95.38 144 ASN A CA 1
ATOM 1115 C C . ASN A 1 144 ? 1.355 0.116 -10.414 1.00 95.38 144 ASN A C 1
ATOM 1117 O O . ASN A 1 144 ? 2.557 -0.147 -10.455 1.00 95.38 144 ASN A O 1
ATOM 1121 N N . GLU A 1 145 ? 0.810 0.772 -9.396 1.00 93.19 145 GLU A N 1
ATOM 1122 C CA . GLU A 1 145 ? 1.571 1.299 -8.270 1.00 93.19 145 GLU A CA 1
ATOM 1123 C C . GLU A 1 145 ? 2.233 0.181 -7.461 1.00 93.19 145 GLU A C 1
ATOM 1125 O O . GLU A 1 145 ? 3.360 0.375 -7.009 1.00 93.19 145 GLU A O 1
ATOM 1130 N N . TYR A 1 146 ? 1.588 -0.988 -7.332 1.00 93.62 146 TYR A N 1
ATOM 1131 C CA . TYR A 1 146 ? 2.129 -2.178 -6.653 1.00 93.62 146 TYR A CA 1
ATOM 1132 C C . TYR A 1 146 ? 3.307 -2.813 -7.407 1.00 93.62 146 TYR A C 1
ATOM 1134 O O . TYR A 1 146 ? 4.176 -3.422 -6.793 1.00 93.62 146 TYR A O 1
ATOM 1142 N N . GLU A 1 147 ? 3.382 -2.624 -8.725 1.00 94.44 147 GLU A N 1
ATOM 1143 C CA . GLU A 1 147 ? 4.512 -3.084 -9.543 1.00 94.44 147 GLU A CA 1
ATOM 1144 C C . GLU A 1 147 ? 5.495 -1.953 -9.880 1.00 94.44 147 GLU A C 1
ATOM 1146 O O . GLU A 1 147 ? 6.330 -2.086 -10.771 1.00 94.44 147 GLU A O 1
ATOM 1151 N N . GLY A 1 148 ? 5.396 -0.805 -9.201 1.00 92.31 148 GLY A N 1
ATOM 1152 C CA . GLY A 1 148 ? 6.276 0.344 -9.432 1.00 92.31 148 GLY A CA 1
ATOM 1153 C C . GLY A 1 148 ? 6.190 0.919 -10.849 1.00 92.31 148 GLY A C 1
ATOM 1154 O O . GLY A 1 148 ? 7.185 1.422 -11.371 1.00 92.31 148 GLY A O 1
ATOM 1155 N N . GLY A 1 149 ? 5.023 0.804 -11.487 1.00 93.06 149 GLY A N 1
ATOM 1156 C CA . GLY A 1 149 ? 4.768 1.268 -12.851 1.00 93.06 149 GLY A CA 1
ATOM 1157 C C . GLY A 1 149 ? 5.409 0.413 -13.948 1.00 93.06 149 GLY A C 1
ATOM 1158 O O . GLY A 1 149 ? 5.373 0.808 -15.108 1.00 93.06 149 GLY A O 1
ATOM 1159 N N . LEU A 1 150 ? 5.989 -0.745 -13.610 1.00 93.25 150 LEU A N 1
ATOM 1160 C CA . LEU A 1 150 ? 6.674 -1.626 -14.567 1.00 93.25 150 LEU A CA 1
ATOM 1161 C C . LEU A 1 150 ? 5.723 -2.323 -15.546 1.00 93.25 150 LEU A C 1
ATOM 1163 O O . LEU A 1 150 ? 6.123 -2.663 -16.661 1.00 93.25 150 LEU A O 1
ATOM 1167 N N . VAL A 1 151 ? 4.485 -2.551 -15.111 1.00 94.00 151 VAL A N 1
ATOM 1168 C CA . VAL A 1 151 ? 3.387 -3.134 -15.887 1.00 94.00 151 VAL A CA 1
ATOM 1169 C C . VAL A 1 151 ? 2.089 -2.393 -15.564 1.00 94.00 151 VAL A C 1
ATOM 1171 O O . VAL A 1 151 ? 1.975 -1.798 -14.485 1.00 94.00 151 VAL A O 1
ATOM 1174 N N . PRO A 1 152 ? 1.101 -2.401 -16.469 1.00 96.31 152 PRO A N 1
ATOM 1175 C CA . PRO A 1 152 ? -0.181 -1.779 -16.192 1.00 96.31 152 PRO A CA 1
ATOM 1176 C C . PRO A 1 152 ? -1.047 -2.638 -15.259 1.00 96.31 152 PRO A C 1
ATOM 1178 O O . PRO A 1 152 ? -1.005 -3.868 -15.276 1.00 96.31 152 PRO A O 1
ATOM 1181 N N . ARG A 1 153 ? -1.893 -1.971 -14.476 1.00 96.81 153 ARG A N 1
ATOM 1182 C CA . ARG A 1 153 ? -3.121 -2.509 -13.887 1.00 96.81 153 ARG A CA 1
ATOM 1183 C C . ARG A 1 153 ? -4.322 -2.011 -14.686 1.00 96.81 153 ARG A C 1
ATOM 1185 O O . ARG A 1 153 ? -4.196 -1.201 -15.603 1.00 96.81 153 ARG A O 1
ATOM 1192 N N . LYS A 1 154 ? -5.508 -2.469 -14.303 1.00 98.19 154 LYS A N 1
ATOM 1193 C CA . LYS A 1 154 ? -6.774 -1.994 -14.860 1.00 98.19 154 LYS A CA 1
ATOM 1194 C C . LYS A 1 154 ? -7.402 -0.910 -13.976 1.00 98.19 154 LYS A C 1
ATOM 1196 O O . LYS A 1 154 ? -6.991 -0.725 -12.828 1.00 98.19 154 LYS A O 1
ATOM 1201 N N . ALA A 1 155 ? -8.397 -0.188 -14.500 1.00 98.19 155 ALA A N 1
ATOM 1202 C CA . ALA A 1 155 ? -9.108 0.836 -13.722 1.00 98.19 155 ALA A CA 1
ATOM 1203 C C . ALA A 1 155 ? -9.922 0.229 -12.566 1.00 98.19 155 ALA A C 1
ATOM 1205 O O . ALA A 1 155 ? -9.953 0.796 -11.481 1.00 98.19 155 ALA A O 1
ATOM 1206 N N . ILE A 1 156 ? -10.541 -0.940 -12.763 1.00 98.50 156 ILE A N 1
ATOM 1207 C CA . ILE A 1 156 ? -11.019 -1.771 -11.649 1.00 98.50 156 ILE A CA 1
ATOM 1208 C C . ILE A 1 156 ? -9.975 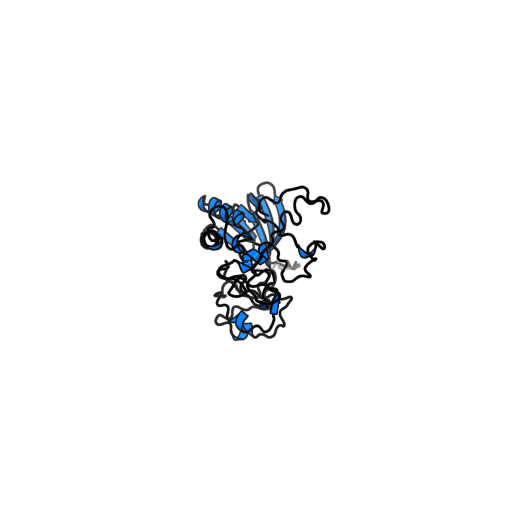-2.843 -11.355 1.00 98.50 156 ILE A C 1
ATOM 1210 O O . ILE A 1 156 ? -9.519 -3.525 -12.272 1.00 98.50 156 ILE A O 1
ATOM 1214 N N . TYR A 1 157 ? -9.560 -2.962 -10.099 1.00 98.00 157 TYR A N 1
ATOM 1215 C CA . TYR A 1 157 ? -8.451 -3.831 -9.723 1.00 98.00 157 TYR A CA 1
ATOM 1216 C C . TYR A 1 157 ? -8.563 -4.308 -8.275 1.00 98.00 157 TYR A C 1
ATOM 1218 O O . TYR A 1 157 ? -9.311 -3.752 -7.472 1.00 98.00 157 TYR A O 1
ATOM 1226 N N . ILE A 1 158 ? -7.805 -5.355 -7.951 1.00 96.81 158 ILE A N 1
ATOM 1227 C CA . 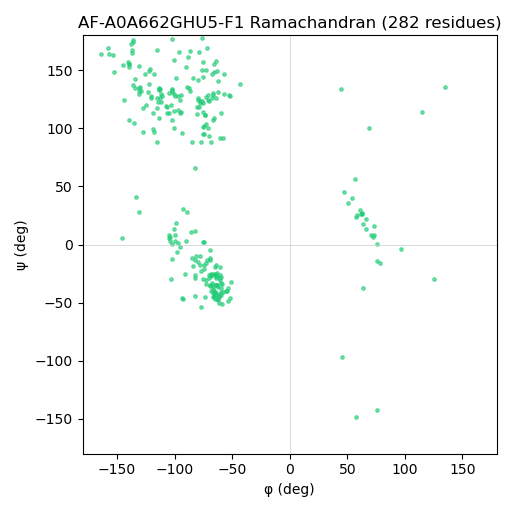ILE A 1 158 ? -7.505 -5.775 -6.578 1.00 96.81 158 ILE A CA 1
ATOM 1228 C C . ILE A 1 158 ? -6.073 -5.295 -6.297 1.00 96.81 158 ILE A C 1
ATOM 1230 O O . ILE A 1 158 ? -5.231 -5.492 -7.176 1.00 96.81 158 ILE A O 1
ATOM 1234 N N . PRO A 1 159 ? -5.778 -4.658 -5.144 1.00 93.94 159 PRO A N 1
ATOM 1235 C CA . PRO A 1 159 ? -4.495 -3.987 -4.914 1.00 93.94 159 PRO A CA 1
ATOM 1236 C C . PRO A 1 159 ? -3.268 -4.853 -5.194 1.00 93.94 159 PRO A C 1
ATOM 1238 O O . PRO A 1 159 ? -2.334 -4.398 -5.846 1.00 93.94 159 PRO A O 1
ATOM 1241 N N . PHE A 1 160 ? -3.282 -6.091 -4.704 1.00 92.88 160 PHE A N 1
ATOM 1242 C CA . PHE A 1 160 ? -2.256 -7.097 -4.953 1.00 92.88 160 PHE A CA 1
ATOM 1243 C C . PHE A 1 160 ? -2.785 -8.493 -4.577 1.00 92.88 160 PHE A C 1
ATOM 1245 O O . PHE A 1 160 ? -3.795 -8.593 -3.869 1.00 92.88 160 PHE A O 1
ATOM 1252 N N . PRO A 1 161 ? -2.136 -9.586 -5.020 1.00 88.94 161 PRO A N 1
ATOM 1253 C CA . PRO A 1 161 ? -2.542 -10.939 -4.647 1.00 88.94 161 PRO A CA 1
ATOM 1254 C C . PRO A 1 161 ? -2.556 -11.133 -3.126 1.00 88.94 161 PRO A C 1
ATOM 1256 O O . PRO A 1 161 ? -1.567 -10.852 -2.455 1.00 88.94 161 PRO A O 1
ATOM 1259 N N . ASN A 1 162 ? -3.658 -11.650 -2.577 1.00 86.94 162 ASN A N 1
ATOM 1260 C CA . ASN A 1 162 ? -3.858 -11.820 -1.129 1.00 86.94 162 ASN A CA 1
ATOM 1261 C C . ASN A 1 162 ? -3.874 -10.502 -0.329 1.00 86.94 162 ASN A C 1
ATOM 1263 O O . ASN A 1 162 ? -3.539 -10.489 0.857 1.00 86.94 162 ASN A O 1
ATOM 1267 N N . SER A 1 163 ? -4.269 -9.390 -0.957 1.00 94.44 163 SER A N 1
ATOM 1268 C CA . SER A 1 163 ? -4.560 -8.148 -0.236 1.00 94.44 163 SER A CA 1
ATOM 1269 C C . SER A 1 163 ? -5.635 -8.355 0.831 1.00 94.44 163 SER A C 1
ATOM 1271 O O . SER A 1 163 ? -6.555 -9.150 0.639 1.00 94.44 163 SER A O 1
ATOM 1273 N N . LEU A 1 164 ? -5.537 -7.625 1.941 1.00 96.31 164 LEU A N 1
ATOM 1274 C CA . LEU A 1 164 ? -6.482 -7.679 3.052 1.00 96.31 164 LEU A CA 1
ATOM 1275 C C . LEU A 1 164 ? -6.978 -6.259 3.383 1.00 96.31 164 LEU A C 1
ATOM 1277 O O . LEU A 1 164 ? -6.172 -5.411 3.774 1.00 96.31 164 LEU A O 1
ATOM 1281 N N . PRO A 1 165 ? -8.285 -5.974 3.237 1.00 96.12 165 PRO A N 1
ATOM 1282 C CA . PRO A 1 165 ? -9.339 -6.863 2.735 1.00 96.12 165 PRO A CA 1
ATOM 1283 C C . PRO A 1 165 ? -9.166 -7.194 1.241 1.00 96.12 165 PRO A C 1
ATOM 1285 O O . PRO A 1 165 ? -8.728 -6.351 0.457 1.00 96.12 165 PRO A O 1
ATOM 1288 N N . ASN A 1 166 ? -9.552 -8.409 0.833 1.00 96.19 166 ASN A N 1
ATOM 1289 C CA . ASN A 1 166 ? -9.463 -8.851 -0.564 1.00 96.19 166 ASN A CA 1
ATOM 1290 C C . ASN A 1 166 ? -10.663 -8.354 -1.387 1.00 96.19 166 ASN A C 1
ATOM 1292 O O . ASN A 1 166 ? -11.518 -9.131 -1.816 1.00 96.19 166 ASN A O 1
ATOM 1296 N N . VAL A 1 167 ? -10.756 -7.036 -1.555 1.00 97.56 167 VAL A N 1
ATOM 1297 C CA . VAL A 1 167 ? -11.888 -6.362 -2.200 1.00 97.56 167 VAL A CA 1
ATOM 1298 C C . VAL A 1 167 ? -11.394 -5.520 -3.371 1.00 97.56 167 VAL A C 1
ATOM 1300 O O . VAL A 1 167 ? -10.456 -4.731 -3.234 1.00 97.56 167 VAL A O 1
ATOM 1303 N N . ALA A 1 168 ? -12.055 -5.673 -4.520 1.00 98.00 168 ALA A N 1
ATOM 1304 C CA . ALA A 1 168 ? -11.787 -4.851 -5.693 1.00 98.00 168 ALA A CA 1
ATOM 1305 C C . ALA A 1 168 ? -12.170 -3.382 -5.446 1.00 98.00 168 ALA A C 1
ATOM 1307 O O . ALA A 1 168 ? -13.049 -3.084 -4.640 1.00 98.00 168 ALA A O 1
ATOM 1308 N N . LEU A 1 169 ? -11.545 -2.461 -6.169 1.00 97.88 169 LEU A N 1
ATOM 1309 C CA . LEU A 1 169 ? -11.923 -1.052 -6.186 1.00 97.88 169 LEU A CA 1
ATOM 1310 C C . LEU A 1 169 ? -11.842 -0.481 -7.600 1.00 97.88 169 LEU A C 1
ATOM 1312 O O . LEU A 1 169 ? -11.092 -0.991 -8.432 1.00 97.88 169 LEU A O 1
ATOM 1316 N N . ILE A 1 170 ? -12.611 0.576 -7.857 1.00 98.38 170 ILE A N 1
ATOM 1317 C CA . ILE A 1 170 ? -12.584 1.326 -9.114 1.00 98.38 170 ILE A CA 1
ATOM 1318 C C . ILE A 1 170 ? -11.814 2.626 -8.904 1.00 98.38 170 ILE A C 1
ATOM 1320 O O . ILE A 1 170 ? -12.216 3.492 -8.131 1.00 98.38 170 ILE A O 1
ATOM 1324 N N . ASP A 1 171 ? -10.739 2.783 -9.658 1.00 97.62 171 ASP A N 1
ATOM 1325 C CA . ASP A 1 171 ? -10.058 4.049 -9.863 1.00 97.62 171 ASP A CA 1
ATOM 1326 C C . ASP A 1 171 ? -10.927 4.954 -10.745 1.00 97.62 171 ASP A C 1
ATOM 1328 O O . ASP A 1 171 ? -11.006 4.788 -11.966 1.00 97.62 171 ASP A O 1
ATOM 1332 N N . LYS A 1 172 ? -11.637 5.885 -10.105 1.00 95.94 172 LYS A N 1
ATOM 1333 C CA . LYS A 1 172 ? -12.585 6.773 -10.784 1.00 95.94 172 LYS A CA 1
ATOM 1334 C C . LYS A 1 172 ? -11.899 7.769 -11.715 1.00 95.94 172 LYS A C 1
ATOM 1336 O O . LYS A 1 172 ? -12.525 8.168 -12.690 1.00 95.94 172 LYS A O 1
ATOM 1341 N N . GLU A 1 173 ? -10.650 8.137 -11.442 1.00 96.44 173 GLU A N 1
ATOM 1342 C CA . GLU A 1 173 ? -9.903 9.109 -12.248 1.00 96.44 173 GLU A CA 1
ATOM 1343 C C . GLU A 1 173 ? -9.611 8.556 -13.647 1.00 96.44 173 GLU A C 1
ATOM 1345 O O . GLU A 1 173 ? -9.672 9.289 -14.629 1.00 96.44 173 GLU A O 1
ATOM 1350 N N . ASN A 1 174 ? -9.375 7.245 -13.745 1.00 97.62 174 ASN A N 1
ATOM 1351 C CA . ASN A 1 174 ? -9.072 6.567 -15.007 1.00 97.62 174 ASN A CA 1
ATOM 1352 C C . ASN A 1 174 ? -10.265 5.783 -15.597 1.00 97.62 174 ASN A C 1
ATOM 1354 O O . ASN A 1 174 ? -10.224 5.337 -16.745 1.00 97.62 174 ASN A O 1
ATOM 1358 N N . CYS A 1 175 ? -11.341 5.566 -14.837 1.00 97.62 175 CYS A N 1
ATOM 1359 C CA . CYS A 1 175 ? -12.493 4.783 -15.287 1.00 97.62 175 CYS A CA 1
ATOM 1360 C C . CYS A 1 175 ? -13.314 5.501 -16.373 1.00 97.62 175 CYS A C 1
ATOM 1362 O O . CYS A 1 175 ? -13.893 6.555 -16.138 1.00 97.62 175 CYS A O 1
ATOM 1364 N N . ILE A 1 176 ? -13.486 4.847 -17.527 1.00 97.62 176 ILE A N 1
ATOM 1365 C CA . ILE A 1 176 ? -14.307 5.342 -18.652 1.00 97.62 176 ILE A CA 1
ATOM 1366 C C . ILE A 1 176 ? -15.800 4.987 -18.555 1.00 97.62 176 ILE A C 1
ATOM 1368 O O . ILE A 1 176 ? -16.531 5.089 -19.534 1.00 97.62 176 ILE A O 1
ATOM 1372 N N . GLU A 1 177 ? -16.258 4.478 -17.410 1.00 96.50 177 GLU A N 1
ATOM 1373 C CA . GLU A 1 177 ? -17.691 4.297 -17.133 1.00 96.50 177 GLU A CA 1
ATOM 1374 C C . GLU A 1 177 ? -18.463 3.307 -18.042 1.00 96.50 177 GLU A C 1
ATOM 1376 O O . GLU A 1 177 ? -19.695 3.272 -18.026 1.00 96.50 177 GLU A O 1
ATOM 1381 N N . CYS A 1 178 ? -17.761 2.418 -18.757 1.00 97.19 178 CYS A N 1
ATOM 1382 C CA . CYS A 1 178 ? -18.338 1.511 -19.766 1.00 97.19 178 CYS A CA 1
ATOM 1383 C C . CYS A 1 178 ? -19.251 0.374 -19.245 1.00 97.19 178 CYS A C 1
ATOM 1385 O O . CYS A 1 178 ? -19.901 -0.308 -20.041 1.00 97.19 178 CYS A O 1
ATOM 1387 N N . GLY A 1 179 ? -19.265 0.103 -17.933 1.00 96.25 179 GLY A N 1
ATOM 1388 C CA . GLY A 1 179 ? -20.111 -0.930 -17.310 1.00 96.25 179 GLY A CA 1
ATOM 1389 C C . GLY A 1 179 ? -19.702 -2.391 -17.567 1.00 96.25 179 GLY A C 1
ATOM 1390 O O . GLY A 1 179 ? -20.422 -3.305 -17.172 1.00 96.25 179 GLY A O 1
ATOM 1391 N N . ALA A 1 180 ? -18.554 -2.655 -18.204 1.00 97.69 180 ALA A N 1
ATOM 1392 C CA . ALA A 1 180 ? -18.106 -4.024 -18.493 1.00 97.69 180 ALA A CA 1
ATOM 1393 C C . ALA A 1 180 ? -17.914 -4.871 -17.223 1.00 97.69 180 ALA A C 1
ATOM 1395 O O . ALA A 1 180 ? -18.373 -6.010 -17.162 1.00 97.69 180 ALA A O 1
ATOM 1396 N N . CYS A 1 181 ? -17.294 -4.289 -16.196 1.00 98.00 181 CYS A N 1
ATOM 1397 C CA . CYS A 1 181 ? -17.052 -4.940 -14.912 1.00 98.00 181 CYS A CA 1
ATOM 1398 C C . CYS A 1 181 ? -18.345 -5.321 -14.174 1.00 98.00 181 CYS A C 1
ATOM 1400 O O . CYS A 1 181 ? -18.408 -6.380 -13.552 1.00 98.00 181 CYS A O 1
ATOM 1402 N N . GLU A 1 182 ? -19.379 -4.484 -14.271 1.00 97.44 182 GLU A N 1
ATOM 1403 C CA . GLU A 1 182 ? -20.683 -4.699 -13.639 1.00 97.44 182 GLU A CA 1
ATOM 1404 C C . GLU A 1 182 ? -21.398 -5.913 -14.236 1.00 97.44 182 GLU A C 1
ATOM 1406 O O . GLU A 1 182 ? -21.864 -6.778 -13.496 1.00 97.44 182 GLU A O 1
ATOM 1411 N N . ARG A 1 183 ? -21.384 -6.039 -15.572 1.00 97.50 183 ARG A N 1
ATOM 1412 C CA . ARG A 1 183 ? -22.015 -7.156 -16.296 1.00 97.50 183 ARG A CA 1
ATOM 1413 C C . ARG A 1 183 ? -21.445 -8.526 -15.928 1.00 97.50 183 ARG A C 1
ATOM 1415 O O . ARG A 1 183 ? -22.172 -9.512 -15.996 1.00 97.50 183 ARG A O 1
ATOM 1422 N N . VAL A 1 184 ? -20.166 -8.599 -15.560 1.00 98.25 184 VAL A N 1
ATOM 1423 C CA . VAL A 1 184 ? -19.490 -9.871 -15.242 1.00 98.25 184 VAL A CA 1
ATOM 1424 C C . VAL A 1 184 ? -19.416 -10.177 -13.747 1.00 98.25 184 VAL A C 1
ATOM 1426 O O . VAL A 1 184 ? -18.958 -11.257 -13.372 1.00 98.25 184 VAL A O 1
ATOM 1429 N N . CYS A 1 185 ? -19.832 -9.252 -12.876 1.00 98.38 185 CYS A N 1
ATOM 1430 C CA . CYS A 1 185 ? -19.751 -9.440 -11.432 1.00 98.38 185 CYS A CA 1
ATOM 1431 C C . CYS A 1 185 ? -20.814 -10.450 -10.955 1.00 98.38 185 CYS A C 1
ATOM 1433 O O . CYS A 1 185 ? -22.002 -10.122 -10.951 1.00 98.38 185 CYS A O 1
ATOM 1435 N N . PRO A 1 186 ? -20.429 -11.654 -10.484 1.00 97.69 186 PRO A N 1
ATOM 1436 C CA . PRO A 1 186 ? -21.397 -12.701 -10.143 1.00 97.69 186 PRO A CA 1
ATOM 1437 C C . PRO A 1 186 ? -22.252 -12.354 -8.914 1.00 97.69 186 PRO A C 1
ATOM 1439 O O . PRO A 1 186 ? -23.377 -12.822 -8.784 1.00 97.69 186 PRO A O 1
ATOM 1442 N N . VAL A 1 187 ? -21.716 -11.517 -8.025 1.00 98.25 187 VAL A N 1
ATOM 1443 C CA . VAL A 1 187 ? -22.316 -11.125 -6.739 1.00 98.25 187 VAL A CA 1
ATOM 1444 C C . VAL A 1 187 ? -22.896 -9.708 -6.761 1.00 98.25 187 VAL A C 1
ATOM 1446 O O . VAL A 1 187 ? -23.320 -9.208 -5.724 1.00 98.25 187 VAL A O 1
ATOM 1449 N N . LYS A 1 188 ? -22.906 -9.049 -7.932 1.00 97.88 188 LYS A N 1
ATOM 1450 C CA . LYS A 1 188 ? -23.418 -7.678 -8.121 1.00 97.88 188 LYS A CA 1
ATOM 1451 C C . LYS A 1 188 ? -22.904 -6.696 -7.055 1.00 97.88 188 LYS A C 1
ATOM 1453 O O . LYS A 1 188 ? -23.664 -5.927 -6.476 1.00 97.88 188 LYS A O 1
ATOM 1458 N N . ALA A 1 189 ? -21.603 -6.764 -6.773 1.00 98.19 189 ALA A N 1
ATOM 1459 C CA . ALA A 1 189 ? -20.959 -5.940 -5.753 1.00 98.19 189 ALA A CA 1
ATOM 1460 C C . ALA A 1 189 ? -20.590 -4.535 -6.251 1.00 98.19 189 ALA A C 1
ATOM 1462 O O . ALA A 1 189 ? -20.244 -3.691 -5.441 1.00 98.19 189 ALA A O 1
ATOM 1463 N N . ILE A 1 190 ? -20.610 -4.264 -7.557 1.00 98.12 190 ILE A N 1
ATOM 1464 C CA . ILE A 1 190 ? -20.216 -2.952 -8.084 1.00 98.12 190 ILE A CA 1
ATOM 1465 C C . ILE A 1 190 ? -21.328 -1.938 -7.807 1.00 98.12 190 ILE A C 1
ATOM 1467 O O . ILE A 1 190 ? -22.453 -2.117 -8.263 1.00 98.12 190 ILE A O 1
ATOM 1471 N N . ASP A 1 191 ? -20.985 -0.871 -7.089 1.00 96.31 191 ASP A N 1
ATOM 1472 C CA . ASP A 1 191 ? -21.864 0.262 -6.805 1.00 96.31 191 ASP A CA 1
ATOM 1473 C C . ASP A 1 191 ? -21.158 1.561 -7.193 1.00 96.31 191 ASP A C 1
ATOM 1475 O O . ASP A 1 191 ? -20.373 2.141 -6.445 1.00 96.31 191 ASP A O 1
ATOM 1479 N N . ARG A 1 192 ? -21.457 2.042 -8.397 1.00 93.06 192 ARG A N 1
ATOM 1480 C CA . ARG A 1 192 ? -20.840 3.248 -8.964 1.00 93.06 192 ARG A CA 1
ATOM 1481 C C . ARG A 1 192 ? -21.299 4.544 -8.299 1.00 93.06 192 ARG A C 1
ATOM 1483 O O . ARG A 1 192 ? -20.682 5.580 -8.545 1.00 93.06 192 ARG A O 1
ATOM 1490 N N . ASN A 1 193 ? -22.360 4.483 -7.500 1.00 93.94 193 ASN A N 1
ATOM 1491 C CA . ASN A 1 193 ? -22.939 5.628 -6.812 1.00 93.94 193 ASN A CA 1
ATOM 1492 C C . ASN A 1 193 ? -22.490 5.713 -5.351 1.00 93.94 193 ASN A C 1
ATOM 1494 O O . ASN A 1 193 ? -22.936 6.622 -4.645 1.00 93.94 193 ASN A O 1
ATOM 1498 N N . GLN A 1 194 ? -21.613 4.804 -4.904 1.00 96.06 194 GLN A N 1
ATOM 1499 C CA . GLN A 1 194 ? -21.032 4.856 -3.571 1.00 96.06 194 GLN A CA 1
ATOM 1500 C C . GLN A 1 194 ? -20.416 6.237 -3.328 1.00 96.06 194 GLN A C 1
ATOM 1502 O O . GLN A 1 194 ? -19.629 6.744 -4.132 1.00 96.06 194 GLN A O 1
ATOM 1507 N N . LYS A 1 195 ? -20.791 6.850 -2.208 1.00 95.50 195 LYS A N 1
ATOM 1508 C CA . LYS A 1 195 ? -20.294 8.163 -1.803 1.00 95.50 195 LYS A CA 1
ATOM 1509 C C . LYS A 1 195 ? -19.213 8.011 -0.749 1.00 95.50 195 LYS A C 1
ATOM 1511 O O . LYS A 1 195 ? -19.122 6.995 -0.067 1.00 95.50 195 LYS A O 1
ATOM 1516 N N . GLN A 1 196 ? -18.398 9.048 -0.634 1.00 95.38 196 GLN A N 1
ATOM 1517 C CA . GLN A 1 196 ? -17.480 9.182 0.482 1.00 95.38 196 GLN A CA 1
ATOM 1518 C C . GLN A 1 196 ? -18.267 9.282 1.793 1.00 95.38 196 GLN A C 1
ATOM 1520 O O . GLN A 1 196 ? -19.295 9.960 1.851 1.00 95.38 196 GLN A O 1
ATOM 1525 N N . GLU A 1 197 ? -17.760 8.635 2.835 1.00 95.38 197 GLU A N 1
ATOM 1526 C CA . GLU A 1 197 ? -18.371 8.630 4.164 1.00 95.38 197 GLU A CA 1
ATOM 1527 C C . GLU A 1 197 ? -17.462 9.352 5.155 1.00 95.38 197 GLU A C 1
ATOM 1529 O O . GLU A 1 197 ? -16.254 9.116 5.198 1.00 95.38 197 GLU A O 1
ATOM 1534 N N . GLU A 1 198 ? -18.045 10.233 5.962 1.00 96.38 198 GLU A N 1
ATOM 1535 C CA . GLU A 1 198 ? -17.364 10.838 7.102 1.00 96.38 198 GLU A CA 1
ATOM 1536 C C . GLU A 1 198 ? -17.685 10.034 8.360 1.00 96.38 198 GLU A C 1
ATOM 1538 O O . GLU A 1 198 ? -18.850 9.751 8.646 1.00 96.38 198 GLU A O 1
ATOM 1543 N N . ILE A 1 199 ? -16.649 9.643 9.098 1.00 96.31 199 ILE A N 1
ATOM 1544 C CA . ILE A 1 199 ? -16.779 8.814 10.296 1.00 96.31 199 ILE A CA 1
ATOM 1545 C C . ILE A 1 199 ? -15.986 9.480 11.415 1.00 96.31 199 ILE A C 1
ATOM 1547 O O . ILE A 1 199 ? -14.855 9.930 11.208 1.00 96.31 199 ILE A O 1
ATOM 1551 N N . LEU A 1 200 ? -16.593 9.533 12.598 1.00 96.94 200 LEU A N 1
ATOM 1552 C CA . LEU A 1 200 ? -15.969 10.046 13.807 1.00 96.94 200 LEU A CA 1
ATOM 1553 C C . LEU A 1 200 ? -15.592 8.872 14.709 1.00 96.94 200 LEU A C 1
ATOM 1555 O O . LEU A 1 200 ? -16.405 7.976 14.949 1.00 96.94 200 LEU A O 1
ATOM 1559 N N . ILE A 1 201 ? -14.351 8.863 15.184 1.00 97.12 201 ILE A N 1
ATOM 1560 C CA . ILE A 1 201 ? -13.834 7.823 16.068 1.00 97.12 201 ILE A CA 1
ATOM 1561 C C . ILE A 1 201 ? -13.378 8.470 17.370 1.00 97.12 201 ILE A C 1
ATOM 1563 O O . ILE A 1 201 ? -12.537 9.366 17.349 1.00 97.12 201 ILE A O 1
ATOM 1567 N N . GLU A 1 202 ? -13.884 7.978 18.495 1.00 97.25 202 GLU A N 1
ATOM 1568 C CA . GLU A 1 202 ? -13.378 8.319 19.820 1.00 97.25 202 GLU A CA 1
ATOM 1569 C C . GLU A 1 202 ? -12.469 7.199 20.348 1.00 97.25 202 GLU A C 1
ATOM 1571 O O . GLU A 1 202 ? -12.833 6.017 20.346 1.00 97.25 202 GLU A O 1
ATOM 1576 N N . ALA A 1 203 ? -11.275 7.570 20.816 1.00 97.50 203 ALA A N 1
ATOM 1577 C CA . ALA A 1 203 ? -10.288 6.640 21.359 1.00 97.50 203 ALA A CA 1
ATOM 1578 C C . ALA A 1 203 ? -9.585 7.196 22.599 1.00 97.50 203 ALA A C 1
ATOM 1580 O O . ALA A 1 203 ? -9.414 8.401 22.735 1.00 97.50 203 ALA A O 1
ATOM 1581 N N . LYS A 1 204 ? -9.111 6.333 23.502 1.00 97.50 204 LYS A N 1
ATOM 1582 C CA . LYS A 1 204 ? -8.338 6.768 24.685 1.00 97.50 204 LYS A CA 1
ATOM 1583 C C . LYS A 1 204 ? -6.865 6.997 24.361 1.00 97.50 204 LYS A C 1
ATOM 1585 O O . LYS A 1 204 ? -6.207 7.810 25.003 1.00 97.50 204 LYS A O 1
ATOM 1590 N N . ALA A 1 205 ? -6.348 6.281 23.367 1.00 97.81 205 ALA A N 1
ATOM 1591 C CA . ALA A 1 205 ? -4.979 6.413 22.893 1.00 97.81 205 ALA A CA 1
ATOM 1592 C C . ALA A 1 205 ? -4.905 6.319 21.366 1.00 97.81 205 ALA A C 1
ATOM 1594 O O . ALA A 1 205 ? -5.768 5.721 20.718 1.00 97.81 205 ALA A O 1
ATOM 1595 N N . VAL A 1 206 ? -3.837 6.887 20.804 1.00 98.31 206 VAL A N 1
ATOM 1596 C CA . VAL A 1 206 ? -3.530 6.808 19.375 1.00 98.31 206 VAL A CA 1
ATOM 1597 C C . VAL A 1 206 ? -2.075 6.398 19.182 1.00 98.31 206 VAL A C 1
ATOM 1599 O O . VAL A 1 206 ? -1.183 6.947 19.827 1.00 98.31 206 VAL A O 1
ATOM 1602 N N . ILE A 1 207 ? -1.835 5.456 18.272 1.00 98.56 207 ILE A N 1
ATOM 1603 C CA . ILE A 1 207 ? -0.504 5.070 17.796 1.00 98.56 207 ILE A CA 1
ATOM 1604 C C . ILE A 1 207 ? -0.365 5.517 16.343 1.00 98.56 207 ILE A C 1
ATOM 1606 O O . ILE A 1 207 ? -1.203 5.188 15.504 1.00 98.56 207 ILE A O 1
ATOM 1610 N N . ILE A 1 208 ? 0.710 6.242 16.033 1.00 98.19 208 ILE A N 1
ATOM 1611 C CA . ILE A 1 208 ? 1.037 6.665 14.667 1.00 98.19 208 ILE A CA 1
ATOM 1612 C C . ILE A 1 208 ? 2.117 5.732 14.117 1.00 98.19 208 ILE A C 1
ATOM 1614 O O . ILE A 1 208 ? 3.241 5.708 14.610 1.00 98.19 208 ILE A O 1
ATOM 1618 N N . ALA A 1 209 ? 1.762 4.969 13.087 1.00 98.12 209 ALA A N 1
ATOM 1619 C CA . ALA A 1 209 ? 2.596 3.975 12.417 1.00 98.12 209 ALA A CA 1
ATOM 1620 C C . ALA A 1 209 ? 2.503 4.118 10.883 1.00 98.12 209 ALA A C 1
ATOM 1622 O O . ALA A 1 209 ? 2.452 3.131 10.148 1.00 98.12 209 ALA A O 1
ATOM 1623 N N . THR A 1 210 ? 2.489 5.360 10.387 1.00 97.06 210 THR A N 1
ATOM 1624 C CA . THR A 1 210 ? 2.275 5.712 8.968 1.00 97.06 210 THR A CA 1
ATOM 1625 C C . THR A 1 210 ? 3.424 5.322 8.033 1.00 97.06 210 THR A C 1
ATOM 1627 O O . THR A 1 210 ? 3.292 5.424 6.816 1.00 97.06 210 THR A O 1
ATOM 1630 N N . GLY A 1 211 ? 4.528 4.809 8.579 1.00 95.62 211 GLY A N 1
ATOM 1631 C CA . GLY A 1 211 ? 5.624 4.233 7.808 1.00 95.62 211 GLY A CA 1
ATOM 1632 C C . GLY A 1 211 ? 6.506 5.282 7.136 1.00 95.62 211 GLY A C 1
ATOM 1633 O O . GLY A 1 211 ? 6.822 6.312 7.727 1.00 95.62 211 GLY A O 1
ATOM 1634 N N . ILE A 1 212 ? 6.951 4.967 5.918 1.00 93.75 212 ILE A N 1
ATOM 1635 C CA . ILE A 1 212 ? 7.895 5.774 5.141 1.00 93.75 212 ILE A CA 1
ATOM 1636 C C . ILE A 1 212 ? 7.390 5.993 3.716 1.00 93.75 212 ILE A C 1
ATOM 1638 O O . ILE A 1 212 ? 6.684 5.153 3.144 1.00 93.75 212 ILE A O 1
ATOM 1642 N N . GLU A 1 213 ? 7.836 7.091 3.120 1.00 91.25 213 GLU A N 1
ATOM 1643 C CA . GLU A 1 213 ? 7.712 7.340 1.690 1.00 91.25 213 GLU A CA 1
ATOM 1644 C C . GLU A 1 213 ? 9.022 7.006 0.981 1.00 91.25 213 GLU A C 1
ATOM 1646 O O . GLU A 1 213 ? 10.113 7.207 1.516 1.00 91.25 213 GLU A O 1
ATOM 1651 N N . LEU A 1 214 ? 8.904 6.459 -0.228 1.00 89.69 214 LEU A N 1
ATOM 1652 C CA . LEU A 1 214 ? 10.064 6.166 -1.058 1.00 89.69 214 LEU A CA 1
ATOM 1653 C C . LEU A 1 214 ? 10.464 7.419 -1.825 1.00 89.69 214 LEU A C 1
ATOM 1655 O O . LEU A 1 214 ? 9.612 8.169 -2.302 1.00 89.69 214 LEU A O 1
ATOM 1659 N N . LEU A 1 215 ? 11.770 7.606 -1.981 1.00 89.50 215 LEU A N 1
ATOM 1660 C CA . LEU A 1 215 ? 12.303 8.665 -2.816 1.00 89.50 215 LEU A CA 1
ATOM 1661 C C . LEU A 1 215 ? 11.873 8.460 -4.272 1.00 89.50 215 LEU A C 1
ATOM 1663 O O . LEU A 1 215 ? 12.090 7.395 -4.854 1.00 89.50 215 LEU A O 1
ATOM 1667 N N . ASP A 1 216 ? 11.360 9.515 -4.891 1.00 89.88 216 ASP A N 1
ATOM 1668 C CA . ASP A 1 216 ? 11.222 9.566 -6.341 1.00 89.88 216 ASP A CA 1
ATOM 1669 C C . ASP A 1 216 ? 12.594 9.821 -6.985 1.00 89.88 216 ASP A C 1
ATOM 1671 O O . ASP A 1 216 ? 13.056 10.961 -7.097 1.00 89.88 216 ASP A O 1
ATOM 1675 N N . TYR A 1 217 ? 13.263 8.738 -7.392 1.00 86.94 217 TYR A N 1
ATOM 1676 C CA . TYR A 1 217 ? 14.588 8.799 -8.012 1.00 86.94 217 TYR A CA 1
ATOM 1677 C C . TYR A 1 217 ? 14.586 9.537 -9.357 1.00 86.94 217 TYR A C 1
ATOM 1679 O O . TYR A 1 217 ? 15.645 9.974 -9.802 1.00 86.94 217 TYR A O 1
ATOM 1687 N N . SER A 1 218 ? 13.430 9.723 -10.008 1.00 89.06 218 SER A N 1
ATOM 1688 C CA . SER A 1 218 ? 13.362 10.458 -11.277 1.00 89.06 218 SER A CA 1
ATOM 1689 C C . SER A 1 218 ? 13.741 11.934 -11.119 1.00 89.06 218 SER A C 1
ATOM 1691 O O . SER A 1 218 ? 14.175 12.580 -12.070 1.00 89.06 218 SER A O 1
ATOM 1693 N N . LYS A 1 219 ? 13.682 12.461 -9.894 1.00 90.94 219 LYS A N 1
ATOM 1694 C CA . LYS A 1 219 ? 14.154 13.808 -9.566 1.00 90.94 219 LYS A CA 1
ATOM 1695 C C . LYS A 1 219 ? 15.689 13.913 -9.566 1.00 90.94 219 LYS A C 1
ATOM 1697 O O . LYS A 1 219 ? 16.217 15.021 -9.626 1.00 90.94 219 LYS A O 1
ATOM 1702 N N . LYS A 1 220 ? 16.418 12.788 -9.536 1.00 91.31 220 LYS A N 1
ATOM 1703 C CA . LYS A 1 220 ? 17.886 12.731 -9.638 1.00 91.31 220 LYS A CA 1
ATOM 1704 C C . LYS A 1 220 ? 18.339 12.723 -11.096 1.00 91.31 220 LYS A C 1
ATOM 1706 O O . LYS A 1 220 ? 18.521 11.672 -11.717 1.00 91.31 220 LYS A O 1
ATOM 1711 N N . ILE A 1 221 ? 18.518 13.923 -11.647 1.00 92.31 221 ILE A N 1
ATOM 1712 C CA . ILE A 1 221 ? 18.910 14.138 -13.046 1.00 92.31 221 ILE A CA 1
ATOM 1713 C C . ILE A 1 221 ? 20.260 13.493 -13.387 1.00 92.31 221 ILE A C 1
ATOM 1715 O O . ILE A 1 221 ? 20.433 12.992 -14.497 1.00 92.31 221 ILE A O 1
ATOM 1719 N N . GLU A 1 222 ? 21.185 13.440 -12.427 1.00 91.44 222 GLU A N 1
ATOM 1720 C CA . GLU A 1 222 ? 22.519 12.853 -12.559 1.00 91.44 222 GLU A CA 1
ATOM 1721 C C . GLU A 1 222 ? 22.477 11.336 -12.793 1.00 91.44 222 GLU A C 1
ATOM 1723 O O . GLU A 1 222 ? 23.366 10.782 -13.437 1.00 91.44 222 GLU A O 1
ATOM 1728 N N . TYR A 1 223 ? 21.402 10.673 -12.355 1.00 91.81 223 TYR A N 1
ATOM 1729 C CA . TYR A 1 223 ? 21.153 9.248 -12.586 1.00 91.81 223 TYR A CA 1
ATOM 1730 C C . TYR A 1 223 ? 20.191 9.000 -13.755 1.00 91.81 223 TYR A C 1
ATOM 1732 O O . TYR A 1 223 ? 19.629 7.919 -13.906 1.00 91.81 223 TYR A O 1
ATOM 1740 N N . GLY A 1 224 ? 20.017 10.003 -14.620 1.00 91.50 224 GLY A N 1
ATOM 1741 C CA . GLY A 1 224 ? 19.196 9.925 -15.824 1.00 91.50 224 GLY A CA 1
ATOM 1742 C C . GLY A 1 224 ? 17.780 10.465 -15.661 1.00 91.50 224 GLY A C 1
ATOM 1743 O O . GLY A 1 224 ? 17.060 10.519 -16.653 1.00 91.50 224 GLY A O 1
ATOM 1744 N N . GLY A 1 225 ? 17.372 10.881 -14.458 1.00 87.50 225 GLY A N 1
ATOM 1745 C CA . GLY A 1 225 ? 16.105 11.575 -14.221 1.00 87.50 225 GLY A CA 1
ATOM 1746 C C . GLY A 1 225 ? 14.866 10.842 -14.751 1.00 87.50 225 GLY A C 1
ATOM 1747 O O . GLY A 1 225 ? 14.010 11.449 -15.388 1.00 87.50 225 GLY A O 1
ATOM 1748 N N . GLY A 1 226 ? 14.830 9.513 -14.607 1.00 88.94 226 GLY A N 1
ATOM 1749 C CA . GLY A 1 226 ? 13.744 8.664 -15.117 1.00 88.94 226 GLY A CA 1
ATOM 1750 C C . GLY A 1 226 ? 13.754 8.406 -16.632 1.00 88.94 226 GLY A C 1
ATOM 1751 O O . GLY A 1 226 ? 12.893 7.685 -17.125 1.00 88.94 226 GLY A O 1
ATOM 1752 N N . LYS A 1 227 ? 14.723 8.937 -17.393 1.00 93.50 227 LYS A N 1
ATOM 1753 C CA . LYS A 1 227 ? 14.789 8.759 -18.859 1.00 93.50 227 LYS A CA 1
ATOM 1754 C C . LYS A 1 227 ? 15.212 7.356 -19.287 1.00 93.50 227 LYS A C 1
ATOM 1756 O O . LYS A 1 227 ? 14.848 6.903 -20.368 1.00 93.50 227 LYS A O 1
ATOM 1761 N N . TYR A 1 228 ? 16.033 6.689 -18.481 1.00 95.19 228 TYR A N 1
ATOM 1762 C CA . TYR A 1 228 ? 16.601 5.391 -18.831 1.00 95.19 228 TYR A CA 1
ATOM 1763 C C . TYR A 1 228 ? 15.759 4.261 -18.240 1.00 95.19 228 TYR A C 1
ATOM 1765 O O . TYR A 1 228 ? 15.769 4.057 -17.031 1.00 95.19 228 TYR A O 1
ATOM 1773 N N . SER A 1 229 ? 15.105 3.465 -19.091 1.00 93.19 229 SER A N 1
ATOM 1774 C CA . SER A 1 229 ? 14.221 2.365 -18.661 1.00 93.19 229 SER A CA 1
ATOM 1775 C C . SER A 1 229 ? 14.921 1.273 -17.840 1.00 93.19 229 SER A C 1
ATOM 1777 O O . SER A 1 229 ? 14.259 0.509 -17.151 1.00 93.19 229 SER A O 1
ATOM 1779 N N . ASN A 1 230 ? 16.253 1.181 -17.916 1.00 95.62 230 ASN A N 1
ATOM 1780 C CA . ASN A 1 230 ? 17.051 0.220 -17.145 1.00 95.62 230 ASN A CA 1
ATOM 1781 C C . ASN A 1 230 ? 17.656 0.816 -15.864 1.00 95.62 230 ASN A C 1
ATOM 1783 O O . ASN A 1 230 ? 18.387 0.115 -15.169 1.00 95.62 230 ASN A O 1
ATOM 1787 N N . VAL A 1 231 ? 17.387 2.090 -15.560 1.00 95.69 231 VAL A N 1
ATOM 1788 C CA . VAL A 1 231 ? 17.682 2.677 -14.249 1.00 95.69 231 VAL A CA 1
ATOM 1789 C C . VAL A 1 231 ? 16.418 2.569 -13.417 1.00 95.69 231 VAL A C 1
ATOM 1791 O O . VAL A 1 231 ? 15.406 3.191 -13.735 1.00 95.69 231 VAL A O 1
ATOM 1794 N N . LEU A 1 232 ? 16.491 1.758 -12.367 1.00 94.25 232 LEU A N 1
ATOM 1795 C CA . LEU A 1 232 ? 15.361 1.386 -11.529 1.00 94.25 232 LEU A CA 1
ATOM 1796 C C . LEU A 1 232 ? 15.587 1.867 -10.102 1.00 94.25 232 LEU A C 1
ATOM 1798 O O . LEU A 1 232 ? 16.712 1.854 -9.603 1.00 94.25 232 LEU A O 1
ATOM 1802 N N . SER A 1 233 ? 14.499 2.234 -9.433 1.00 93.50 233 SER A N 1
ATOM 1803 C CA . SER A 1 233 ? 14.495 2.338 -7.972 1.00 93.50 233 SER A CA 1
ATOM 1804 C C . SER A 1 233 ? 14.731 0.971 -7.319 1.00 93.50 233 SER A C 1
ATOM 1806 O O . SER A 1 233 ? 14.428 -0.071 -7.909 1.00 93.50 233 SER A O 1
ATOM 1808 N N . SER A 1 234 ? 15.199 0.971 -6.065 1.00 91.81 234 SER A N 1
ATOM 1809 C CA . SER A 1 234 ? 15.316 -0.251 -5.254 1.00 91.81 234 SER A CA 1
ATOM 1810 C C . SER A 1 234 ? 13.982 -0.997 -5.172 1.00 91.81 234 SER A C 1
ATOM 1812 O O . SER A 1 234 ? 13.939 -2.208 -5.353 1.00 91.81 234 SER A O 1
ATOM 1814 N N . TYR A 1 235 ? 12.876 -0.265 -5.032 1.00 91.88 235 TYR A N 1
ATOM 1815 C CA . TYR A 1 235 ? 11.525 -0.818 -5.046 1.00 91.88 235 TYR A CA 1
ATOM 1816 C C . TYR A 1 235 ? 11.150 -1.516 -6.361 1.00 91.88 235 TYR A C 1
ATOM 1818 O O . TYR A 1 235 ? 10.686 -2.653 -6.340 1.00 91.88 235 TYR A O 1
ATOM 1826 N N . GLN A 1 236 ? 11.360 -0.876 -7.513 1.00 94.25 236 GLN A N 1
ATOM 1827 C CA . GLN A 1 236 ? 11.104 -1.525 -8.805 1.00 94.25 236 GLN A CA 1
ATOM 1828 C C . GLN A 1 236 ? 11.957 -2.785 -8.967 1.00 94.25 236 GLN A C 1
ATOM 1830 O O . GLN A 1 236 ? 11.486 -3.792 -9.492 1.00 94.25 236 GLN A O 1
ATOM 1835 N N . PHE A 1 237 ? 13.198 -2.753 -8.481 1.00 94.12 237 PHE A N 1
ATOM 1836 C CA . PHE A 1 237 ? 14.053 -3.928 -8.510 1.00 94.12 237 PHE A CA 1
ATOM 1837 C C . PHE A 1 237 ? 13.538 -5.047 -7.590 1.00 94.12 237 PHE A C 1
ATOM 1839 O O . PHE A 1 237 ? 13.468 -6.191 -8.028 1.00 94.12 237 PHE A O 1
ATOM 1846 N N . GLU A 1 238 ? 13.070 -4.730 -6.377 1.00 94.31 238 GLU A N 1
ATOM 1847 C CA . GLU A 1 238 ? 12.384 -5.681 -5.484 1.00 94.31 238 GLU A CA 1
ATOM 1848 C C . GLU A 1 238 ? 11.174 -6.338 -6.160 1.00 94.31 238 GLU A C 1
ATOM 1850 O O . GLU A 1 238 ? 10.989 -7.551 -6.050 1.00 94.31 238 GLU A O 1
ATOM 1855 N N . ARG A 1 239 ? 10.388 -5.576 -6.933 1.00 93.69 239 ARG A N 1
ATOM 1856 C CA . ARG A 1 239 ? 9.270 -6.124 -7.718 1.00 93.69 239 ARG A CA 1
ATOM 1857 C C . ARG A 1 239 ? 9.729 -7.103 -8.793 1.00 93.69 239 ARG A C 1
ATOM 1859 O O . ARG A 1 239 ? 9.152 -8.179 -8.918 1.00 93.69 239 ARG A O 1
ATOM 1866 N N . ILE A 1 240 ? 10.802 -6.787 -9.520 1.00 94.19 240 ILE A N 1
ATOM 1867 C CA . ILE A 1 240 ? 11.401 -7.702 -10.509 1.00 94.19 240 ILE A CA 1
ATOM 1868 C C . ILE A 1 240 ? 11.949 -8.976 -9.845 1.00 94.19 240 ILE A C 1
ATOM 1870 O O . ILE A 1 240 ? 11.881 -10.050 -10.441 1.00 94.19 240 ILE A O 1
ATOM 1874 N N . LEU A 1 241 ? 12.485 -8.871 -8.626 1.00 92.44 241 LEU A N 1
ATOM 1875 C CA . LEU A 1 241 ? 13.009 -10.002 -7.854 1.00 92.44 241 LEU A CA 1
ATOM 1876 C C . LEU A 1 241 ? 11.927 -10.826 -7.143 1.00 92.44 241 LEU A C 1
ATOM 1878 O O . LEU A 1 241 ? 12.227 -11.910 -6.634 1.00 92.44 241 LEU A O 1
ATOM 1882 N N . ASN A 1 242 ? 10.703 -10.316 -7.022 1.00 91.38 242 ASN A N 1
ATOM 1883 C CA . ASN A 1 242 ? 9.629 -11.003 -6.316 1.00 91.38 242 ASN A CA 1
ATOM 1884 C C . ASN A 1 242 ? 9.232 -12.298 -7.052 1.00 91.38 242 ASN A C 1
ATOM 1886 O O . ASN A 1 242 ? 9.288 -12.375 -8.276 1.00 91.38 242 ASN A O 1
ATOM 1890 N N . ALA A 1 243 ? 8.786 -13.322 -6.319 1.00 86.44 243 ALA A N 1
ATOM 1891 C CA . ALA A 1 243 ? 8.283 -14.563 -6.922 1.00 86.44 243 ALA A CA 1
ATOM 1892 C C . ALA A 1 243 ? 7.060 -14.329 -7.834 1.00 86.44 243 ALA A C 1
ATOM 1894 O O . ALA A 1 243 ? 6.827 -15.077 -8.778 1.00 86.44 243 ALA A O 1
ATOM 1895 N N . THR A 1 244 ? 6.300 -13.265 -7.567 1.00 85.50 244 THR A N 1
ATOM 1896 C CA . THR A 1 244 ? 5.192 -12.773 -8.400 1.00 85.50 244 THR A CA 1
ATOM 1897 C C . THR A 1 244 ? 5.647 -11.707 -9.403 1.00 85.50 244 THR A C 1
ATOM 1899 O O . THR A 1 244 ? 4.883 -10.815 -9.748 1.00 85.50 244 THR A O 1
ATOM 1902 N N . HIS A 1 245 ? 6.901 -11.790 -9.859 1.00 85.00 245 HIS A N 1
ATOM 1903 C CA . HIS A 1 245 ? 7.541 -10.836 -10.765 1.00 85.00 245 HIS A CA 1
ATOM 1904 C C . HIS A 1 245 ? 6.633 -10.388 -11.928 1.00 85.00 245 HIS A C 1
ATOM 1906 O O . HIS A 1 245 ? 6.016 -11.234 -12.592 1.00 85.00 245 HIS A O 1
ATOM 1912 N N . PRO A 1 246 ? 6.635 -9.088 -12.273 1.00 88.12 246 PRO A N 1
ATOM 1913 C CA . PRO A 1 246 ? 5.742 -8.534 -13.288 1.00 88.12 246 PRO A CA 1
ATOM 1914 C C . PRO A 1 246 ? 5.991 -9.097 -14.696 1.00 88.12 246 PRO A C 1
ATOM 1916 O O . PRO A 1 246 ? 5.072 -9.165 -15.507 1.00 88.12 246 PRO A O 1
ATOM 1919 N N . TYR A 1 247 ? 7.221 -9.533 -14.994 1.00 88.06 247 TYR A N 1
ATOM 1920 C CA . TYR A 1 247 ? 7.621 -10.016 -16.324 1.00 88.06 247 TYR A CA 1
ATOM 1921 C C . TYR A 1 247 ? 7.744 -11.539 -16.444 1.00 88.06 247 TYR A C 1
ATOM 1923 O O . TYR A 1 247 ? 8.199 -12.043 -17.470 1.00 88.06 247 TYR A O 1
ATOM 1931 N N . GLY A 1 248 ? 7.434 -12.300 -15.394 1.00 86.56 248 GLY A N 1
ATOM 1932 C CA . GLY A 1 248 ? 7.659 -13.750 -15.400 1.00 86.56 248 GLY A CA 1
ATOM 1933 C C . GLY A 1 248 ? 9.117 -14.181 -15.151 1.00 86.56 248 GLY A C 1
ATOM 1934 O O . GLY A 1 248 ? 9.350 -15.362 -14.905 1.00 86.56 248 GLY A O 1
ATOM 1935 N N . ARG A 1 249 ? 10.095 -13.262 -15.265 1.00 90.00 249 ARG A N 1
ATOM 1936 C CA . ARG A 1 249 ? 11.549 -13.461 -15.074 1.00 90.00 249 ARG A CA 1
ATOM 1937 C C . ARG A 1 249 ? 12.247 -12.127 -14.760 1.00 90.00 249 ARG A C 1
ATOM 1939 O O . ARG A 1 249 ? 11.679 -11.060 -14.980 1.00 90.00 249 ARG A O 1
ATOM 1946 N N . ILE A 1 250 ? 13.514 -12.185 -14.339 1.00 92.44 250 ILE A N 1
ATOM 1947 C CA . ILE A 1 250 ? 14.376 -11.000 -14.172 1.00 92.44 250 ILE A CA 1
ATOM 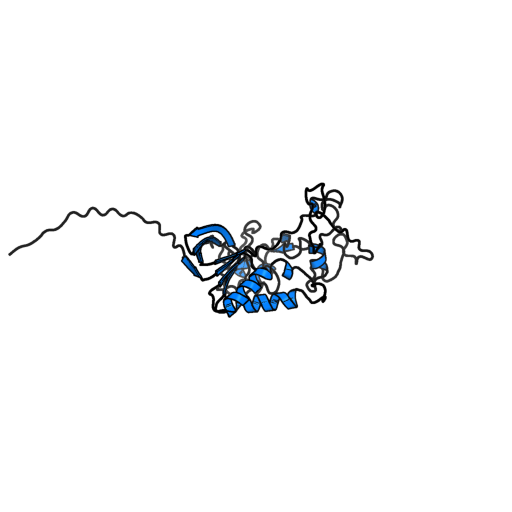1948 C C . ILE A 1 250 ? 14.817 -10.493 -15.550 1.00 92.44 250 ILE A C 1
ATOM 1950 O O . ILE A 1 250 ? 15.787 -10.991 -16.126 1.00 92.44 250 ILE A O 1
ATOM 1954 N N . LEU A 1 251 ? 14.091 -9.512 -16.084 1.00 94.31 251 LEU A N 1
ATOM 1955 C CA . LEU A 1 251 ? 14.325 -8.932 -17.407 1.00 94.31 251 LEU A CA 1
ATOM 1956 C C . LEU A 1 251 ? 14.567 -7.424 -17.317 1.00 94.31 251 LEU A C 1
ATOM 1958 O O . LEU A 1 251 ? 14.020 -6.739 -16.455 1.00 94.31 251 LEU A O 1
ATOM 1962 N N . ARG A 1 252 ? 15.370 -6.900 -18.246 1.00 95.44 252 ARG A N 1
ATOM 1963 C CA . ARG A 1 252 ? 15.539 -5.459 -18.448 1.00 95.44 252 ARG A CA 1
ATOM 1964 C C . ARG A 1 252 ? 14.275 -4.853 -19.063 1.00 95.44 252 ARG A C 1
ATOM 1966 O O . ARG A 1 252 ? 13.871 -5.333 -20.127 1.00 95.44 252 ARG A O 1
ATOM 1973 N N . PRO A 1 253 ? 13.703 -3.773 -18.500 1.00 93.19 253 PRO A N 1
ATOM 1974 C CA . PRO A 1 253 ? 12.490 -3.171 -19.056 1.00 93.19 253 PRO A CA 1
ATOM 1975 C C . PRO A 1 253 ? 12.646 -2.647 -20.484 1.00 93.19 253 PRO A C 1
ATOM 1977 O O . PRO A 1 253 ? 11.680 -2.643 -21.236 1.00 93.19 253 PRO A O 1
ATOM 1980 N N . SER A 1 254 ? 13.852 -2.229 -20.893 1.00 94.75 254 SER A N 1
ATOM 1981 C CA . SER A 1 254 ? 14.052 -1.660 -22.232 1.00 94.75 254 SER A CA 1
ATOM 1982 C C . SER A 1 254 ? 13.920 -2.669 -23.375 1.00 94.75 254 SER A C 1
ATOM 1984 O O . SER A 1 254 ? 13.554 -2.289 -24.480 1.00 94.75 254 SER A O 1
ATOM 1986 N N . ASP A 1 255 ? 14.351 -3.920 -23.166 1.00 94.81 255 ASP A N 1
ATOM 1987 C CA . ASP A 1 255 ? 14.535 -4.878 -24.267 1.00 94.81 255 ASP A CA 1
ATOM 1988 C C . ASP A 1 255 ? 14.223 -6.339 -23.923 1.00 94.81 255 ASP A C 1
ATOM 1990 O O . ASP A 1 255 ? 14.467 -7.226 -24.741 1.00 94.81 255 ASP A O 1
ATOM 1994 N N . GLY A 1 256 ? 13.718 -6.608 -22.717 1.00 94.69 256 GLY A N 1
ATOM 1995 C CA . GLY A 1 256 ? 13.294 -7.942 -22.302 1.00 94.69 256 GLY A CA 1
ATOM 1996 C C . GLY A 1 256 ? 14.427 -8.964 -22.186 1.00 94.69 256 GLY A C 1
ATOM 1997 O O . GLY A 1 256 ? 14.155 -10.159 -22.094 1.00 94.69 256 GLY A O 1
ATOM 1998 N N . LYS A 1 257 ? 15.701 -8.545 -22.200 1.00 96.19 257 LYS A N 1
ATOM 1999 C CA . LYS A 1 257 ? 16.842 -9.459 -22.031 1.00 96.19 257 LYS A CA 1
ATOM 2000 C C . LYS A 1 257 ? 17.225 -9.600 -20.564 1.00 96.19 257 LYS A C 1
ATOM 2002 O O . LYS A 1 257 ? 17.060 -8.673 -19.774 1.00 96.19 257 LYS A O 1
ATOM 2007 N N . ILE A 1 258 ? 17.800 -10.749 -20.216 1.00 95.69 258 ILE A N 1
ATOM 2008 C CA . ILE A 1 258 ? 18.364 -10.989 -18.883 1.00 95.69 258 ILE A CA 1
ATOM 2009 C C . ILE A 1 258 ? 19.598 -10.086 -18.699 1.00 95.69 258 ILE A C 1
ATOM 2011 O O . ILE A 1 258 ? 20.500 -10.119 -19.548 1.00 95.69 258 ILE A O 1
ATOM 2015 N N . PRO A 1 259 ? 19.669 -9.276 -17.626 1.00 95.38 259 PRO A N 1
ATOM 2016 C CA . PRO A 1 259 ? 20.845 -8.461 -17.355 1.00 95.38 259 PRO A CA 1
ATOM 2017 C C . PRO A 1 259 ? 22.045 -9.355 -17.013 1.00 95.38 259 PRO A C 1
ATOM 2019 O O . PRO A 1 259 ? 21.950 -10.240 -16.168 1.00 95.38 259 PRO A O 1
ATOM 2022 N N . ARG A 1 260 ? 23.192 -9.118 -17.664 1.00 96.88 260 ARG A N 1
ATOM 2023 C CA . ARG A 1 260 ? 24.460 -9.813 -17.349 1.00 96.88 260 ARG A CA 1
ATOM 2024 C C . ARG A 1 260 ? 25.306 -9.081 -16.311 1.00 96.88 260 ARG A C 1
ATOM 2026 O O . ARG A 1 260 ? 26.107 -9.709 -15.637 1.00 96.88 260 ARG A O 1
ATOM 2033 N N . ASN A 1 261 ? 25.125 -7.767 -16.206 1.00 96.56 261 ASN A N 1
ATOM 2034 C CA . ASN A 1 261 ? 25.830 -6.897 -15.273 1.00 96.56 261 ASN A CA 1
ATOM 2035 C C . ASN A 1 261 ? 24.803 -5.977 -14.612 1.00 96.56 261 ASN A C 1
ATOM 2037 O O . ASN A 1 261 ? 23.940 -5.431 -15.306 1.00 96.56 261 ASN A O 1
ATOM 2041 N N . ILE A 1 262 ? 24.901 -5.817 -13.294 1.00 96.12 262 ILE A N 1
ATOM 2042 C CA . ILE A 1 262 ? 24.020 -4.971 -12.483 1.00 96.12 262 ILE A CA 1
ATOM 2043 C C . ILE A 1 262 ? 24.908 -4.064 -11.634 1.00 96.12 262 ILE A C 1
ATOM 2045 O O . ILE A 1 262 ? 25.860 -4.537 -11.018 1.00 96.12 262 ILE A O 1
ATOM 2049 N N . GLY A 1 263 ? 24.607 -2.766 -11.623 1.00 96.00 263 GLY A N 1
ATOM 2050 C CA . GLY A 1 263 ? 25.270 -1.784 -10.771 1.00 96.00 263 GLY A CA 1
ATOM 2051 C C . GLY A 1 263 ? 24.296 -1.241 -9.734 1.00 96.00 263 GLY A C 1
ATOM 2052 O O . GLY A 1 263 ? 23.174 -0.882 -10.082 1.00 96.00 263 GLY A O 1
ATOM 2053 N N . TYR A 1 264 ? 24.734 -1.165 -8.480 1.00 95.75 264 TYR A N 1
ATOM 2054 C CA . TYR A 1 264 ? 23.993 -0.505 -7.409 1.00 95.75 264 TYR A CA 1
ATOM 2055 C C . TYR A 1 264 ? 24.605 0.861 -7.129 1.00 95.75 264 TYR A C 1
ATOM 2057 O O . TYR A 1 264 ? 25.814 0.978 -6.934 1.00 95.75 264 TYR A O 1
ATOM 2065 N N . VAL A 1 265 ? 23.755 1.882 -7.070 1.00 94.56 265 VAL A N 1
ATOM 2066 C CA . VAL A 1 265 ? 24.126 3.210 -6.586 1.00 94.56 265 VAL A CA 1
ATOM 2067 C C . VAL A 1 265 ? 23.488 3.375 -5.217 1.00 94.56 265 VAL A C 1
ATOM 2069 O O . VAL A 1 265 ? 22.267 3.376 -5.092 1.00 94.56 265 VAL A O 1
ATOM 2072 N N . LEU A 1 266 ? 24.316 3.449 -4.179 1.00 93.81 266 LEU A N 1
ATOM 2073 C CA . LEU A 1 266 ? 23.854 3.641 -2.806 1.00 93.81 266 LEU A CA 1
ATOM 2074 C C . LEU A 1 266 ? 23.696 5.130 -2.494 1.00 93.81 266 LEU A C 1
ATOM 2076 O O . LEU A 1 266 ? 24.201 5.986 -3.220 1.00 93.81 266 LEU A O 1
ATOM 2080 N N . CYS A 1 267 ? 23.024 5.431 -1.381 1.00 93.38 267 CYS A N 1
ATOM 2081 C CA . CYS A 1 267 ? 22.842 6.798 -0.884 1.00 93.38 267 CYS A CA 1
ATOM 2082 C C . CYS A 1 267 ? 22.142 7.738 -1.885 1.00 93.38 267 CYS A C 1
ATOM 2084 O O . CYS A 1 267 ? 22.313 8.954 -1.830 1.00 93.38 267 CYS A O 1
ATOM 2086 N N . VAL A 1 268 ? 21.334 7.204 -2.804 1.00 93.00 268 VAL A N 1
ATOM 2087 C CA . VAL A 1 268 ? 20.541 8.026 -3.725 1.00 93.00 268 VAL A CA 1
ATOM 2088 C C . VAL A 1 268 ? 19.500 8.788 -2.906 1.00 93.00 268 VAL A C 1
ATOM 2090 O O . VAL A 1 268 ? 18.555 8.193 -2.404 1.00 93.00 268 VAL A O 1
ATOM 2093 N N . GLY A 1 269 ? 19.711 10.097 -2.737 1.00 90.81 269 GLY A N 1
ATOM 2094 C CA . GLY A 1 269 ? 18.862 10.969 -1.916 1.00 90.81 269 GLY A CA 1
ATOM 2095 C C . GLY A 1 269 ? 19.005 10.779 -0.402 1.00 90.81 269 GLY A C 1
ATOM 2096 O O . GLY A 1 269 ? 18.171 11.283 0.344 1.00 90.81 269 GLY A O 1
ATOM 2097 N N . SER A 1 270 ? 20.067 10.113 0.056 1.00 93.88 270 SER A N 1
ATOM 2098 C CA . SER A 1 270 ? 20.443 10.003 1.473 1.00 93.88 270 SER A CA 1
ATOM 2099 C C . SER A 1 270 ? 21.883 10.459 1.643 1.00 93.88 270 SER A C 1
ATOM 2101 O O . SER A 1 270 ? 22.709 10.210 0.773 1.00 93.88 270 SER A O 1
ATOM 2103 N N . ARG A 1 271 ? 22.229 11.075 2.778 1.00 94.56 271 ARG A N 1
ATOM 2104 C CA . ARG A 1 271 ? 23.570 11.661 2.993 1.00 94.56 271 ARG A CA 1
ATOM 2105 C C . ARG A 1 271 ? 23.990 12.586 1.839 1.00 94.56 271 ARG A C 1
ATOM 2107 O O . ARG A 1 271 ? 25.159 12.654 1.469 1.00 94.56 271 ARG A O 1
ATOM 2114 N N . ASP A 1 272 ? 23.015 13.294 1.292 1.00 92.62 272 ASP A N 1
ATOM 2115 C CA . ASP A 1 272 ? 23.124 14.143 0.128 1.00 92.62 272 ASP A CA 1
ATOM 2116 C C . ASP A 1 272 ? 22.789 15.592 0.498 1.00 92.62 272 ASP A C 1
ATOM 2118 O O . ASP A 1 272 ? 21.629 16.003 0.607 1.00 92.62 272 ASP A O 1
ATOM 2122 N N . LEU A 1 273 ? 23.845 16.384 0.695 1.00 90.62 273 LEU A N 1
ATOM 2123 C CA . LEU A 1 273 ? 23.736 17.796 1.051 1.00 90.62 273 LEU A CA 1
ATOM 2124 C C . LEU A 1 273 ? 23.083 18.639 -0.048 1.00 90.62 273 LEU A C 1
ATOM 2126 O O . LEU A 1 273 ? 22.458 19.644 0.284 1.00 90.62 273 LEU A O 1
ATOM 2130 N N . SER A 1 274 ? 23.178 18.232 -1.319 1.00 89.44 274 SER A N 1
ATOM 2131 C CA . SER A 1 274 ? 22.563 18.972 -2.429 1.00 89.44 274 SER A CA 1
ATOM 2132 C C . SER A 1 274 ? 21.035 18.994 -2.328 1.00 89.44 274 SER A C 1
ATOM 2134 O O . SER A 1 274 ? 20.395 19.926 -2.805 1.00 89.44 274 SER A O 1
ATOM 2136 N N . TRP A 1 275 ? 20.453 17.988 -1.671 1.00 90.00 275 TRP A N 1
ATOM 2137 C CA . TRP A 1 275 ? 19.015 17.860 -1.420 1.00 90.00 275 TRP A CA 1
ATOM 2138 C C . TRP A 1 275 ? 18.636 18.186 0.031 1.00 90.00 275 TRP A C 1
ATOM 2140 O O . TRP A 1 275 ? 17.504 17.958 0.449 1.00 90.00 275 TRP A O 1
ATOM 2150 N N . GLY A 1 276 ? 19.581 18.695 0.827 1.00 91.50 276 GLY A N 1
ATOM 2151 C CA . GLY A 1 276 ? 19.368 18.977 2.248 1.00 91.50 276 GLY A CA 1
ATOM 2152 C C . GLY A 1 276 ? 19.234 17.727 3.128 1.00 91.50 276 GLY A C 1
ATOM 2153 O O . GLY A 1 276 ? 18.941 17.849 4.318 1.00 91.50 276 GLY A O 1
ATOM 2154 N N . VAL A 1 277 ? 19.482 16.528 2.593 1.00 92.56 277 VAL A N 1
ATOM 2155 C CA . VAL A 1 277 ? 19.313 15.263 3.316 1.00 92.56 277 VAL A CA 1
ATOM 2156 C C . VAL A 1 277 ? 20.632 14.846 3.956 1.00 92.56 277 VAL A C 1
ATOM 2158 O O . VAL A 1 277 ? 21.474 14.209 3.338 1.00 92.56 277 VAL A O 1
ATOM 2161 N N . LYS A 1 278 ? 20.831 15.179 5.232 1.00 95.38 278 LYS A N 1
ATOM 2162 C CA . LYS A 1 278 ? 22.085 14.863 5.950 1.00 95.38 278 LYS A CA 1
ATOM 2163 C C . LYS A 1 278 ? 22.136 13.453 6.541 1.00 95.38 278 LYS A C 1
ATOM 2165 O O . LYS A 1 278 ? 23.214 12.974 6.883 1.00 95.38 278 LYS A O 1
ATOM 2170 N N . TYR A 1 279 ? 20.987 12.803 6.696 1.00 95.19 279 TYR A N 1
ATOM 2171 C CA . TYR A 1 279 ? 20.871 11.535 7.410 1.00 95.19 279 TYR A CA 1
ATOM 2172 C C . TYR A 1 279 ? 21.101 10.317 6.502 1.00 95.19 279 TYR A C 1
ATOM 2174 O O . TYR A 1 279 ? 21.010 10.393 5.276 1.00 95.19 279 TYR A O 1
ATOM 2182 N N . CYS A 1 280 ? 21.399 9.177 7.126 1.00 95.38 280 CYS A N 1
ATOM 2183 C CA . CYS A 1 280 ? 21.397 7.863 6.488 1.00 95.38 280 CYS A CA 1
ATOM 2184 C C . CYS A 1 280 ? 19.988 7.259 6.570 1.00 95.38 280 CYS A C 1
ATOM 2186 O O . CYS A 1 280 ? 19.402 7.271 7.649 1.00 95.38 280 CYS A O 1
ATOM 2188 N N . SER A 1 281 ? 19.467 6.690 5.477 1.00 94.31 281 SER A N 1
ATOM 2189 C CA . SER A 1 281 ? 18.152 6.018 5.472 1.00 94.31 281 SER A CA 1
ATOM 2190 C C . SER A 1 281 ? 18.150 4.638 6.146 1.00 94.31 281 SER A C 1
ATOM 2192 O O . SER A 1 281 ? 17.116 3.980 6.168 1.00 94.31 281 SER A O 1
ATOM 2194 N N . ALA A 1 282 ? 19.292 4.203 6.691 1.00 93.19 282 ALA A N 1
ATOM 2195 C CA . ALA A 1 282 ? 19.540 2.939 7.394 1.00 93.19 282 ALA A CA 1
ATOM 2196 C C . ALA A 1 282 ? 19.376 1.645 6.569 1.00 93.19 282 ALA A C 1
ATOM 2198 O O . ALA A 1 282 ? 20.169 0.728 6.754 1.00 93.19 282 ALA A O 1
ATOM 2199 N N . VAL A 1 283 ? 18.401 1.570 5.660 1.00 90.25 283 VAL A N 1
ATOM 2200 C CA . VAL A 1 283 ? 17.995 0.346 4.940 1.00 90.25 283 VAL A CA 1
ATOM 2201 C C . VAL A 1 283 ? 17.886 0.540 3.415 1.00 90.25 283 VAL A C 1
ATOM 2203 O O . VAL A 1 283 ? 17.079 -0.133 2.790 1.00 90.25 283 VAL A O 1
ATOM 2206 N N . CYS A 1 284 ? 18.674 1.490 2.884 1.00 87.31 284 CYS A N 1
ATOM 2207 C CA . CYS A 1 284 ? 18.813 1.966 1.491 1.00 87.31 284 CYS A CA 1
ATOM 2208 C C . CYS A 1 284 ? 18.049 1.210 0.386 1.00 87.31 284 CYS A C 1
ATOM 2210 O O . CYS A 1 284 ? 18.352 0.017 0.176 1.00 87.31 284 CYS A O 1
#

Radius of gyration: 24.24 Å; Cα contacts (8 Å, |Δi|>4): 507; chains: 1; bounding box: 97×43×56 Å

Foldseek 3Di:
DDDDDDDDDDDDPPPPPPPPAAEAEWAEEEEAQAPVSLVVLLVCVVVVGQYEYEEQAQFHHPCLQLFQADPDVRHGSCVPRLVSSVCQLPRPRYHYAYNKDFPDWADDPQKIKIKMKRADLLFALVQFPLPCPLQVQAPFWDQQVSLVSLGTGGQWGQNDVSGVVSGIGGNPVGDPPPCRSQVPRPRSGGHNPDHIDMHMYMYSYYHYDNDDDDDPLLCVVVQVSPPAQQRDDPSNVSLCSHPVRPLNHNARSVPRDHDPDDDDDPQRVACDVVNPHNHDPVPD

Solvent-accessible surface area (backbone atoms only — not comparable to full-atom values): 16622 Å² total; per-residue (Å²): 132,88,83,87,91,82,86,85,86,81,85,79,83,76,82,74,82,73,74,81,62,56,76,42,82,39,46,32,35,30,39,20,32,18,67,67,22,42,50,54,45,46,59,44,28,75,70,70,36,38,28,37,39,37,17,60,46,71,36,48,41,52,74,55,62,49,37,33,54,37,83,94,83,62,46,49,24,49,76,58,48,50,59,51,51,50,53,45,72,69,34,91,38,40,46,79,46,55,26,30,43,80,76,47,79,45,81,49,98,80,33,31,43,36,38,33,40,37,55,47,35,34,36,39,72,91,51,41,79,50,79,60,60,34,32,77,59,40,89,44,75,39,70,17,72,78,45,59,52,76,46,70,35,38,28,36,37,58,84,48,93,88,30,44,63,51,41,48,32,47,42,70,92,68,47,81,80,80,56,54,36,54,77,62,38,92,63,66,23,65,34,85,79,54,61,70,42,63,38,41,34,40,19,59,42,77,46,87,30,73,80,80,83,80,80,70,61,44,75,39,58,92,76,46,35,66,71,44,66,76,61,68,54,73,64,40,48,27,27,41,65,21,94,82,19,87,74,82,49,68,52,36,74,75,74,67,43,67,73,90,76,85,85,88,80,78,59,79,83,24,58,28,69,95,77,69,27,74,52,77,76,88,73,123

Secondary structure (DSSP, 8-state):
---------------------EEEEEEEEEE--BHHHHHHHHHHHHTT--EEEE-SSSSSBTTGGG-SEETTTTEEHHHHHHHHHHHHHH-TTEEEE-SEEEEEEEEETTEEEEEEEEPP-SB-TTT-----HHHHT---EEE-GGGTTSSEEESEE-SSTT-SS---EE-TTT-----HHHHH-TT--B-TTPPPEEEEEEEEEEEE----PPP-GGG-GGGTTT--TT---HHHHHHHHSTT-TTSSS--TTT-PPPS-------TTSSBGGGTB-S--S--

Mean predicted aligned error: 6.84 Å

Sequence (284 aa):
MFSLYKPIYSIIWVFKWVFIMNELICDVVVIGGGIAGIQASLDLANMNYRVILLESSPSIGGKMILLSKTFPTLDCASCIATPRMAECAHHPNIKIMTYLQVVSLDKRNNSFEIKILKKPRYVDESKCIGCGRCSEVCPVEVPNEYEGGLVPRKAIYIPFPNSLPNVA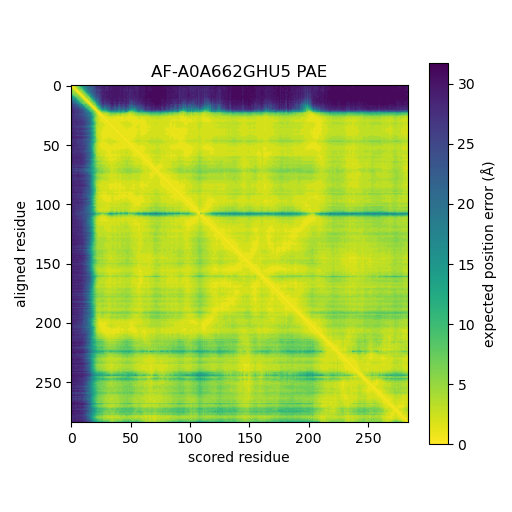LIDKENCIECGACERVCPVKAIDRNQKQEEILIEAKAVIIATGIELLDYSKKIEYGGGKYSNVLSSYQFERILNATHPYGRILRPSDGKIPRNIGYVLCVGSRDLSWGVKYCSAVC

pLDDT: mean 90.58, std 16.98, range [25.66, 98.81]